Protein AF-A0A564YUY3-F1 (afdb_monomer_lite)

Radius of gyration: 28.73 Å; chains: 1; bounding box: 62×54×78 Å

Structure (mmCIF, N/CA/C/O backbone):
data_AF-A0A564YUY3-F1
#
_entry.id   AF-A0A564YUY3-F1
#
loop_
_atom_site.group_PDB
_atom_site.id
_atom_site.type_symbol
_atom_site.label_atom_id
_atom_site.label_alt_id
_atom_site.label_comp_id
_atom_site.label_asym_id
_atom_site.label_entity_id
_atom_site.label_seq_id
_atom_site.pdbx_PDB_ins_code
_atom_site.Cartn_x
_atom_site.Cartn_y
_atom_site.Cartn_z
_atom_site.occupancy
_atom_site.B_iso_or_equiv
_atom_site.auth_seq_id
_atom_site.auth_comp_id
_atom_site.auth_asym_id
_atom_site.auth_atom_id
_atom_site.pdbx_PDB_model_num
ATOM 1 N N . ASN A 1 1 ? -18.931 17.234 37.442 1.00 66.88 1 ASN A N 1
ATOM 2 C CA . ASN A 1 1 ? -18.285 16.241 36.557 1.00 66.88 1 ASN A CA 1
ATOM 3 C C . ASN A 1 1 ? -19.162 14.993 36.450 1.00 66.88 1 ASN A C 1
ATOM 5 O O . ASN A 1 1 ? -19.762 14.626 37.451 1.00 66.88 1 ASN A O 1
ATOM 9 N N . ARG A 1 2 ? -19.363 14.429 35.246 1.00 72.44 2 ARG A N 1
ATOM 10 C CA . ARG A 1 2 ? -20.234 13.255 35.006 1.00 72.44 2 ARG A CA 1
ATOM 11 C C . ARG A 1 2 ? -19.773 12.465 33.782 1.00 72.44 2 ARG A C 1
ATOM 13 O O . ARG A 1 2 ? -19.301 13.080 32.827 1.00 72.44 2 ARG A O 1
ATOM 20 N N . PHE A 1 3 ? -19.971 11.150 33.779 1.00 78.38 3 PHE A N 1
ATOM 21 C CA . PHE A 1 3 ? -19.847 10.327 32.570 1.00 78.38 3 PHE A CA 1
ATOM 22 C C . PHE A 1 3 ? -21.223 10.144 31.927 1.00 78.38 3 PHE A C 1
ATOM 24 O O . PHE A 1 3 ? -22.194 9.872 32.627 1.00 78.38 3 PHE A O 1
ATOM 31 N N . GLY A 1 4 ? -21.322 10.328 30.610 1.00 80.62 4 GLY A N 1
ATOM 32 C CA . GLY A 1 4 ? -22.534 10.024 29.846 1.00 80.62 4 GLY A CA 1
ATOM 33 C C . GLY A 1 4 ? -22.493 8.594 29.312 1.00 80.62 4 GLY A C 1
ATOM 34 O O . GLY A 1 4 ? -21.452 8.150 28.836 1.00 80.62 4 GLY A O 1
ATOM 35 N N . CYS A 1 5 ? -23.617 7.894 29.382 1.00 82.00 5 CYS A N 1
ATOM 36 C CA . CYS A 1 5 ? -23.825 6.576 28.792 1.00 82.00 5 CYS A CA 1
ATOM 37 C C . CYS A 1 5 ? -25.119 6.616 27.969 1.00 82.00 5 CYS A C 1
ATOM 39 O O . CYS A 1 5 ? -26.076 7.268 28.376 1.00 82.00 5 CYS A O 1
ATOM 41 N N . CYS A 1 6 ? -25.153 5.962 26.813 1.00 83.56 6 CYS A N 1
ATOM 42 C CA . CYS A 1 6 ? -26.338 5.872 25.959 1.00 83.56 6 CYS A CA 1
ATOM 43 C C . CYS A 1 6 ? -26.356 4.517 25.249 1.00 83.56 6 CYS A C 1
ATOM 45 O O . CYS A 1 6 ? -25.344 3.810 25.223 1.00 83.56 6 CYS A O 1
ATOM 47 N N . ASN A 1 7 ? -27.502 4.149 24.681 1.00 81.94 7 ASN A N 1
ATOM 48 C CA . ASN A 1 7 ? -27.578 2.990 23.798 1.00 81.94 7 ASN A CA 1
ATOM 49 C C . ASN A 1 7 ? -26.856 3.275 22.459 1.00 81.94 7 ASN A C 1
ATOM 51 O O . ASN A 1 7 ? -26.506 4.414 22.149 1.00 81.94 7 ASN A O 1
ATOM 55 N N . PHE A 1 8 ? -26.626 2.245 21.637 1.00 75.88 8 PHE A N 1
ATOM 56 C CA . PHE A 1 8 ? -25.910 2.401 20.359 1.00 75.88 8 PHE A CA 1
ATOM 57 C C . PHE A 1 8 ? -26.631 3.303 19.343 1.00 75.88 8 PHE A C 1
ATOM 59 O O . PHE A 1 8 ? -26.008 3.774 18.396 1.00 75.88 8 PHE A O 1
ATOM 66 N N . GLN A 1 9 ? -27.927 3.555 19.532 1.00 86.25 9 GLN A N 1
ATOM 67 C CA . GLN A 1 9 ? -28.728 4.481 18.736 1.00 86.25 9 GLN A CA 1
ATOM 68 C C . GLN A 1 9 ? -28.642 5.931 19.248 1.00 86.25 9 GLN A C 1
ATOM 70 O O . GLN A 1 9 ? -29.272 6.817 18.676 1.00 86.25 9 GLN A O 1
ATOM 75 N N . GLY A 1 10 ? -27.885 6.187 20.321 1.00 78.88 10 GLY A N 1
ATOM 76 C CA . GLY A 1 10 ? -27.781 7.497 20.964 1.00 78.88 10 GLY A CA 1
ATOM 77 C C . GLY A 1 10 ? -28.987 7.872 21.834 1.00 78.88 10 GLY A C 1
ATOM 78 O O . GLY A 1 10 ? -29.055 8.995 22.328 1.00 78.88 10 GLY A O 1
ATOM 79 N N . GLY A 1 11 ? -29.935 6.952 22.030 1.00 81.38 11 GLY A N 1
ATOM 80 C CA . GLY A 1 11 ? -31.063 7.098 22.949 1.00 81.38 11 GLY A CA 1
ATOM 81 C C . GLY A 1 11 ? -30.717 6.694 24.388 1.00 81.38 11 GLY A C 1
ATOM 82 O O . GLY A 1 11 ? -29.616 6.220 24.674 1.00 81.38 11 GLY A O 1
ATOM 83 N N . ASP A 1 12 ? -31.679 6.875 25.297 1.00 84.50 12 ASP A N 1
ATOM 84 C CA . ASP A 1 12 ? -31.590 6.481 26.714 1.00 84.50 12 ASP A CA 1
ATOM 85 C C . ASP A 1 12 ? -30.350 7.027 27.437 1.00 84.50 12 ASP A C 1
ATOM 87 O O . ASP A 1 12 ? -29.646 6.316 28.158 1.00 84.50 12 ASP A O 1
ATOM 91 N N . VAL A 1 13 ? -30.060 8.314 27.222 1.00 84.50 13 VAL A N 1
ATOM 92 C CA . VAL A 1 13 ? -28.888 8.955 27.820 1.00 84.50 13 VAL A CA 1
ATOM 93 C C . VAL A 1 13 ? -29.022 8.973 29.343 1.00 84.50 13 VAL A C 1
ATOM 95 O O . VAL A 1 13 ? -29.909 9.613 29.908 1.00 84.50 13 VAL A O 1
ATOM 98 N N . THR A 1 14 ? -28.089 8.309 30.013 1.00 82.00 14 THR A N 1
ATOM 99 C CA . THR A 1 14 ? -27.946 8.297 31.466 1.00 82.00 14 THR A CA 1
ATOM 100 C C . THR A 1 14 ? -26.623 8.933 31.865 1.00 82.00 14 THR A C 1
ATOM 102 O O . THR A 1 14 ? -25.633 8.893 31.131 1.00 82.00 14 THR A O 1
ATOM 105 N N . TYR A 1 15 ? -26.600 9.548 33.044 1.00 79.50 15 TYR A N 1
ATOM 106 C CA . TYR A 1 15 ? -25.398 10.168 33.583 1.00 79.50 15 TYR A CA 1
ATOM 107 C C . TYR A 1 15 ? -24.960 9.443 34.845 1.00 79.50 15 TYR A C 1
ATOM 109 O O . TYR A 1 15 ? -25.725 9.323 35.801 1.00 79.50 15 TYR A O 1
ATOM 117 N N . ILE A 1 16 ? -23.711 8.991 34.844 1.00 73.94 16 ILE A N 1
ATOM 118 C CA . ILE A 1 16 ? -23.057 8.413 36.009 1.00 73.94 16 ILE A CA 1
ATOM 119 C C . ILE A 1 16 ? -22.372 9.576 36.734 1.00 73.94 16 ILE A C 1
ATOM 121 O O . ILE A 1 16 ? -21.479 10.212 36.153 1.00 73.94 16 ILE A O 1
ATOM 125 N N . PRO A 1 17 ? -22.818 9.921 37.956 1.00 68.81 17 PRO A N 1
ATOM 126 C CA . PRO A 1 17 ? -22.183 10.975 38.727 1.00 68.81 17 PRO A CA 1
ATOM 127 C C . PRO A 1 17 ? -20.763 10.535 39.096 1.00 68.81 17 PRO A C 1
ATOM 129 O O . PRO A 1 17 ? -20.468 9.346 39.177 1.00 68.81 17 PRO A O 1
ATOM 132 N N . THR A 1 18 ? -19.855 11.485 39.271 1.00 67.00 18 THR A N 1
ATOM 133 C CA . THR A 1 18 ? -18.460 11.201 39.618 1.00 67.00 18 THR A CA 1
ATOM 134 C C . THR A 1 18 ? -18.032 12.116 40.756 1.00 67.00 18 THR A C 1
ATOM 136 O O . THR A 1 18 ? -18.588 13.214 40.867 1.00 67.00 18 THR A O 1
ATOM 139 N N . PRO A 1 19 ? -17.049 11.724 41.589 1.00 65.31 19 PRO A N 1
ATOM 140 C CA . PRO A 1 19 ? -16.448 12.675 42.510 1.00 65.31 19 PRO A CA 1
ATOM 141 C C . PRO A 1 19 ? -15.857 13.849 41.730 1.00 65.31 19 PRO A C 1
ATOM 143 O O . PRO A 1 19 ? -15.620 13.763 40.517 1.00 65.31 19 PRO A O 1
ATOM 146 N N . ASP A 1 20 ? -15.651 14.959 42.426 1.00 66.38 20 ASP A N 1
ATOM 147 C CA . ASP A 1 20 ? -15.029 16.118 41.815 1.00 66.38 20 ASP A CA 1
ATOM 148 C C . ASP A 1 20 ? -13.582 15.784 41.424 1.00 66.38 20 ASP A C 1
ATOM 150 O O . ASP A 1 20 ? -12.744 15.509 42.278 1.00 66.38 20 ASP A O 1
ATOM 154 N N . PHE A 1 21 ? -13.306 15.749 40.119 1.00 63.50 21 PHE A N 1
ATOM 155 C CA . PHE A 1 21 ? -11.986 15.443 39.562 1.00 63.50 21 PHE A CA 1
ATOM 156 C C . PHE A 1 21 ? -10.966 16.580 39.737 1.00 63.50 21 PHE A C 1
ATOM 158 O O . PHE A 1 21 ? -9.847 16.481 39.241 1.00 63.50 21 PHE A O 1
ATOM 165 N N . GLY A 1 22 ? -11.342 17.665 40.421 1.00 63.47 22 GLY A N 1
ATOM 166 C CA . GLY A 1 22 ? -10.512 18.856 40.513 1.00 63.47 22 GLY A CA 1
ATOM 167 C C . GLY A 1 22 ? -10.314 19.501 39.131 1.00 63.47 22 GLY A C 1
ATOM 168 O O . GLY A 1 22 ? -11.202 19.409 38.275 1.00 63.47 22 GLY A O 1
ATOM 169 N N . PRO A 1 23 ? -9.178 20.180 38.888 1.00 62.28 23 PRO A N 1
ATOM 170 C CA . PRO A 1 23 ? -8.926 20.874 37.624 1.00 62.28 23 PRO A CA 1
ATOM 171 C C . PRO A 1 23 ? -8.714 19.919 36.435 1.00 62.28 23 PRO A C 1
ATOM 173 O O . PRO A 1 23 ? -8.951 20.308 35.289 1.00 62.28 23 PRO A O 1
ATOM 176 N N . ASP A 1 24 ? -8.326 18.668 36.694 1.00 63.88 24 ASP A N 1
ATOM 177 C CA . ASP A 1 24 ? -8.024 17.686 35.658 1.00 63.88 24 ASP A CA 1
ATOM 178 C C . ASP A 1 24 ? -9.271 16.897 35.256 1.00 63.88 24 ASP A C 1
ATOM 180 O O . ASP A 1 24 ? -9.796 16.058 35.989 1.00 63.88 24 ASP A O 1
ATOM 184 N N . ARG A 1 25 ? -9.749 17.132 34.032 1.00 67.88 25 ARG A N 1
ATOM 185 C CA . ARG A 1 25 ? -10.840 16.338 33.455 1.00 67.88 25 ARG A CA 1
ATOM 186 C C . ARG A 1 25 ? -10.372 14.898 33.218 1.00 67.88 25 ARG A C 1
ATOM 188 O O . ARG A 1 25 ? -9.242 14.708 32.769 1.00 67.88 25 ARG A O 1
ATOM 195 N N . PRO A 1 26 ? -11.236 13.891 33.435 1.00 68.94 26 PRO A N 1
ATOM 196 C CA . PRO A 1 26 ? -10.888 12.505 33.175 1.00 68.94 26 PRO A CA 1
ATOM 197 C C . PRO A 1 26 ? -10.555 12.333 31.691 1.00 68.94 26 PRO A C 1
ATOM 199 O O . PRO A 1 26 ? -11.381 12.602 30.817 1.00 68.94 26 PRO A O 1
ATOM 202 N N . GLN A 1 27 ? -9.334 11.892 31.419 1.00 71.62 27 GLN A N 1
ATOM 203 C CA . GLN A 1 27 ? -8.868 11.490 30.100 1.00 71.62 27 GLN A CA 1
ATOM 204 C C . GLN A 1 27 ? -8.920 9.962 30.026 1.00 71.62 27 GLN A C 1
ATOM 206 O O . GLN A 1 27 ? -8.783 9.293 31.047 1.00 71.62 27 GLN A O 1
ATOM 211 N N . LEU A 1 28 ? -9.092 9.412 28.820 1.00 76.25 28 LEU A N 1
ATOM 212 C CA . LEU A 1 28 ? -9.000 7.971 28.547 1.00 76.25 28 LEU A CA 1
ATOM 213 C C . LEU A 1 28 ? -10.014 7.127 29.340 1.00 76.25 28 LEU A C 1
ATOM 215 O O . LEU A 1 28 ? -9.778 6.735 30.480 1.00 76.25 28 LEU A O 1
ATOM 219 N N . LEU A 1 29 ? -11.143 6.804 28.711 1.00 83.25 29 LEU A N 1
ATOM 220 C CA . LEU A 1 29 ? -12.176 5.955 29.302 1.00 83.25 29 LEU A CA 1
ATOM 221 C C . LEU A 1 29 ? -12.077 4.530 28.767 1.00 83.25 29 LEU A C 1
ATOM 223 O O . LEU A 1 29 ? -12.010 4.317 27.560 1.00 83.25 29 LEU A O 1
ATOM 227 N N . THR A 1 30 ? -12.140 3.554 29.665 1.00 85.69 30 THR A N 1
ATOM 228 C CA . THR A 1 30 ? -12.327 2.143 29.312 1.00 85.69 30 THR A CA 1
ATOM 229 C C . THR A 1 30 ? -13.278 1.507 30.313 1.00 85.69 30 THR A C 1
ATOM 231 O O . THR A 1 30 ? -13.224 1.803 31.504 1.00 85.69 30 THR A O 1
ATOM 234 N N . ALA A 1 31 ? -14.170 0.638 29.852 1.00 83.19 31 ALA A N 1
ATOM 235 C CA . ALA A 1 31 ? -15.150 -0.022 30.706 1.00 83.19 31 ALA A CA 1
ATOM 236 C C . ALA A 1 31 ? -14.893 -1.527 30.737 1.00 83.19 31 ALA A C 1
ATOM 238 O O . ALA A 1 31 ? -14.591 -2.127 29.710 1.00 83.19 31 ALA A O 1
ATOM 239 N N . PHE A 1 32 ? -15.003 -2.133 31.915 1.00 81.62 32 PHE A N 1
ATOM 240 C CA . PHE A 1 32 ? -14.887 -3.575 32.082 1.00 81.62 32 PHE A CA 1
ATOM 241 C C . PHE A 1 32 ? -15.669 -4.052 33.311 1.00 81.62 32 PHE A C 1
ATOM 243 O O . PHE A 1 32 ? -15.568 -3.460 34.386 1.00 81.62 32 PHE A O 1
ATOM 250 N N . GLY A 1 33 ? -16.437 -5.136 33.161 1.00 74.38 33 GLY A N 1
ATOM 251 C CA . GLY A 1 33 ? -17.103 -5.814 34.280 1.00 74.38 33 GLY A CA 1
ATOM 252 C C . GLY A 1 33 ? -18.031 -4.914 35.111 1.00 74.38 33 GLY A C 1
ATOM 253 O O . GLY A 1 33 ? -18.053 -5.028 36.336 1.00 74.38 33 GLY A O 1
ATOM 254 N N . GLY A 1 34 ? -18.747 -3.981 34.469 1.00 78.38 34 GLY A N 1
ATOM 255 C CA . GLY A 1 34 ? -19.614 -3.005 35.149 1.00 78.38 34 GLY A CA 1
ATOM 256 C C . GLY A 1 34 ? -18.860 -1.891 35.889 1.00 78.38 34 GLY A C 1
ATOM 257 O O . GLY A 1 34 ? -19.432 -1.215 36.743 1.00 78.38 34 GLY A O 1
ATOM 258 N N . ARG A 1 35 ? -17.566 -1.710 35.601 1.00 81.88 35 ARG A N 1
ATOM 259 C CA . ARG A 1 35 ? -16.741 -0.604 36.098 1.00 81.88 35 ARG A CA 1
ATOM 260 C C . ARG A 1 35 ? -16.232 0.237 34.941 1.00 81.88 35 ARG A C 1
ATOM 262 O O . ARG A 1 35 ? -15.863 -0.294 33.898 1.00 81.88 35 ARG A O 1
ATOM 269 N N . ILE A 1 36 ? -16.147 1.538 35.165 1.00 84.88 36 ILE A N 1
ATOM 270 C CA . ILE A 1 36 ? -15.508 2.488 34.259 1.00 84.88 36 ILE A CA 1
ATOM 271 C C . ILE A 1 36 ? -14.179 2.883 34.882 1.00 84.88 36 ILE A C 1
ATOM 273 O O . ILE A 1 36 ? -14.139 3.330 36.027 1.00 84.88 36 ILE A O 1
ATOM 277 N N . PHE A 1 37 ? -13.105 2.705 34.127 1.00 86.69 37 PHE A N 1
ATOM 278 C CA . PHE A 1 37 ? -11.760 3.135 34.461 1.00 86.69 37 PHE A CA 1
ATOM 279 C C . PHE A 1 37 ? -11.456 4.417 33.696 1.00 86.69 37 PHE A C 1
ATOM 281 O O . PHE A 1 37 ? -11.802 4.547 32.520 1.00 86.69 37 PHE A O 1
ATOM 288 N N . PHE A 1 38 ? -10.813 5.353 34.375 1.00 86.12 38 PHE A N 1
ATOM 289 C CA . PHE A 1 38 ? -10.457 6.652 33.827 1.00 86.12 38 PHE A CA 1
ATOM 290 C C . PHE A 1 38 ? -9.127 7.125 34.405 1.00 86.12 38 PHE A C 1
ATOM 292 O O . PHE A 1 38 ? -8.733 6.713 35.502 1.00 86.12 38 PHE A O 1
ATOM 299 N N . PHE A 1 39 ? -8.443 7.993 33.665 1.00 85.50 39 PHE A N 1
ATOM 300 C CA . PHE A 1 39 ? -7.232 8.656 34.121 1.00 85.50 39 PHE A CA 1
ATOM 301 C C . PHE A 1 39 ? -7.539 10.100 34.527 1.00 85.50 39 PHE A C 1
ATOM 303 O O . PHE A 1 39 ? -8.014 10.890 33.714 1.00 85.50 39 PHE A O 1
ATOM 310 N N . SER A 1 40 ? -7.272 10.454 35.780 1.00 82.44 40 SER A N 1
ATOM 311 C CA . SER A 1 40 ? -7.437 11.814 36.310 1.00 82.44 40 SER A CA 1
ATOM 312 C C . SER A 1 40 ? -6.415 12.068 37.409 1.00 82.44 40 SER A C 1
ATOM 314 O O . SER A 1 40 ? -6.118 11.142 38.170 1.00 82.44 40 SER A O 1
ATOM 316 N N . ASP A 1 41 ? -5.915 13.300 37.521 1.00 82.06 41 ASP A N 1
ATOM 317 C CA . ASP A 1 41 ? -4.956 13.694 38.565 1.00 82.06 41 ASP A CA 1
ATOM 318 C C . ASP A 1 41 ? -3.791 12.690 38.672 1.00 82.06 41 ASP A C 1
ATOM 320 O O . ASP A 1 41 ? -3.534 12.059 39.701 1.00 82.06 41 ASP A O 1
ATOM 324 N N . MET A 1 42 ? -3.167 12.417 37.521 1.00 84.94 42 MET A N 1
ATOM 325 C CA . MET A 1 42 ? -2.035 11.494 37.400 1.00 84.94 42 MET A CA 1
ATOM 326 C C . MET A 1 42 ? -2.311 10.074 37.924 1.00 84.94 42 MET A C 1
ATOM 328 O O . MET A 1 42 ? -1.388 9.335 38.268 1.00 84.94 42 MET A O 1
ATOM 332 N N . SER A 1 43 ? -3.576 9.655 37.987 1.00 85.94 43 SER A N 1
ATOM 333 C CA . SER A 1 43 ? -3.975 8.376 38.564 1.00 85.94 43 SER A CA 1
ATOM 334 C C . SER A 1 43 ? -4.999 7.637 37.712 1.00 85.94 43 SER A C 1
ATOM 336 O O . SER A 1 43 ? -5.894 8.236 37.122 1.00 85.94 43 SER A O 1
ATOM 338 N N . ILE A 1 44 ? -4.882 6.308 37.664 1.00 87.75 44 ILE A N 1
ATOM 339 C CA . ILE A 1 44 ? -5.938 5.439 37.145 1.00 87.75 44 ILE A CA 1
ATOM 340 C C . ILE A 1 44 ? -6.885 5.129 38.293 1.00 87.75 44 ILE A C 1
ATOM 342 O O . ILE A 1 44 ? -6.496 4.504 39.286 1.00 87.75 44 ILE A O 1
ATOM 346 N N . SER A 1 45 ? -8.137 5.521 38.115 1.00 86.56 45 SER A N 1
ATOM 347 C CA . SER A 1 45 ? -9.219 5.303 39.064 1.00 86.56 45 SER A CA 1
ATOM 348 C C . SER A 1 45 ? -10.370 4.563 38.392 1.00 86.56 45 SER A C 1
ATOM 350 O O . SER A 1 45 ? -10.507 4.581 37.172 1.00 86.56 45 SER A O 1
ATOM 352 N N . SER A 1 46 ? -11.196 3.875 39.180 1.00 86.06 46 SER A N 1
ATOM 353 C CA . SER A 1 46 ? -12.416 3.246 38.674 1.00 86.06 46 SER A CA 1
ATOM 354 C C . SER A 1 46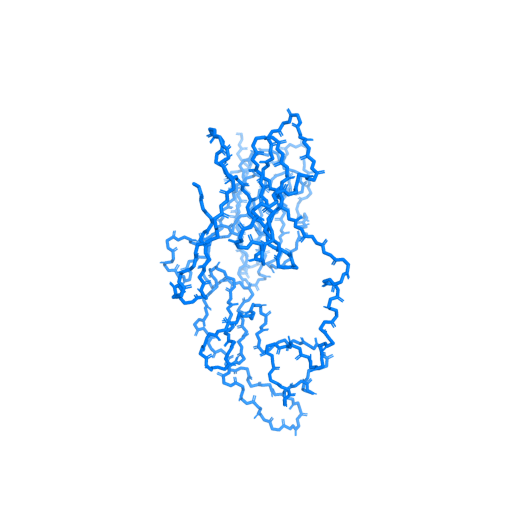 ? -13.633 3.581 39.515 1.00 86.06 46 SER A C 1
ATOM 356 O O . SER A 1 46 ? -13.538 3.616 40.745 1.00 86.06 46 SER A O 1
ATOM 358 N N . VAL A 1 47 ? -14.775 3.700 38.848 1.00 83.25 47 VAL A N 1
ATOM 359 C CA . VAL A 1 47 ? -16.103 3.796 39.455 1.00 83.25 47 VAL A CA 1
ATOM 360 C C . VAL A 1 47 ? -16.952 2.604 39.013 1.00 83.25 47 VAL A C 1
ATOM 362 O O . VAL A 1 47 ? -16.838 2.136 37.880 1.00 83.25 47 VAL A O 1
ATOM 365 N N . SER A 1 48 ? -17.761 2.067 39.921 1.00 77.94 48 SER A N 1
ATOM 366 C CA . SER A 1 48 ? -18.741 1.025 39.606 1.00 77.94 48 SER A CA 1
ATOM 367 C C . SER A 1 48 ? -20.020 1.670 39.084 1.00 77.94 48 SER A C 1
ATOM 369 O O . SER A 1 48 ? -20.517 2.617 39.688 1.00 77.94 48 SER A O 1
ATOM 371 N N . GLU A 1 49 ? -20.604 1.127 38.019 1.00 66.94 49 GLU A N 1
ATOM 372 C CA . GLU A 1 49 ? -21.913 1.569 37.519 1.00 66.94 49 GLU A CA 1
ATOM 373 C C . GLU A 1 49 ? -23.035 1.350 38.556 1.00 66.94 49 GLU A C 1
ATOM 375 O O . GLU A 1 49 ? -24.047 2.055 38.566 1.00 66.94 49 GLU A O 1
ATOM 380 N N . LYS A 1 50 ? -22.843 0.385 39.466 1.00 66.75 50 LYS A N 1
ATOM 381 C CA . LYS A 1 50 ? -23.804 0.037 40.522 1.00 66.75 50 LYS A CA 1
ATOM 382 C C . LYS A 1 50 ? -23.784 1.008 41.708 1.00 66.75 50 LYS A C 1
ATOM 384 O O . LYS A 1 50 ? -24.772 1.084 42.435 1.00 66.75 50 LYS A O 1
ATOM 389 N N . ASP A 1 51 ? -22.715 1.783 41.880 1.00 64.12 51 ASP A N 1
ATOM 390 C CA . ASP A 1 51 ? -22.520 2.663 43.039 1.00 64.12 51 ASP A CA 1
ATOM 391 C C . ASP A 1 51 ? -23.149 4.045 42.787 1.00 64.12 51 ASP A C 1
ATOM 393 O O . ASP A 1 51 ? -22.477 5.074 42.766 1.00 64.12 51 ASP A O 1
ATOM 397 N N . LYS A 1 52 ? -24.472 4.071 42.571 1.00 55.91 52 LYS A N 1
ATOM 398 C CA . LYS A 1 52 ? -25.232 5.301 42.267 1.00 55.91 52 LYS A CA 1
ATOM 399 C C . LYS A 1 52 ? -25.454 6.223 43.479 1.00 55.91 52 LYS A C 1
ATOM 401 O O . LYS A 1 52 ? -25.864 7.362 43.284 1.00 55.91 52 LYS A O 1
ATOM 406 N N . ILE A 1 53 ? -25.220 5.738 44.706 1.00 53.81 53 ILE A N 1
ATOM 407 C CA . ILE A 1 53 ? -25.615 6.413 45.963 1.00 53.81 53 ILE A CA 1
ATOM 408 C C . ILE A 1 53 ? -24.400 6.893 46.778 1.00 53.81 53 ILE A C 1
ATOM 410 O O . ILE A 1 53 ? -24.429 7.988 47.331 1.00 53.81 53 ILE A O 1
ATOM 414 N N . SER A 1 54 ? -23.307 6.124 46.812 1.00 54.56 54 SER A N 1
ATOM 415 C CA . SER A 1 54 ? -22.039 6.516 47.441 1.00 54.56 54 SER A CA 1
ATOM 416 C C . SER A 1 54 ? -20.891 6.243 46.474 1.00 54.56 54 SER A C 1
ATOM 418 O O . SER A 1 54 ? -20.483 5.098 46.283 1.00 54.56 54 SER A O 1
ATOM 420 N N . LEU A 1 55 ? -20.388 7.295 45.833 1.00 60.59 55 LEU A N 1
ATOM 421 C CA . LEU A 1 55 ? -19.344 7.214 44.814 1.00 60.59 55 LEU A CA 1
ATOM 422 C C . LEU A 1 55 ? -17.984 6.880 45.437 1.00 60.59 55 LEU A C 1
ATOM 424 O O . LEU A 1 55 ? -17.158 7.762 45.655 1.00 60.59 55 LEU A O 1
ATOM 428 N N . SER A 1 56 ? -17.726 5.603 45.719 1.00 63.84 56 SER A N 1
ATOM 429 C CA . SER A 1 56 ? -16.391 5.162 46.116 1.00 63.84 56 SER A CA 1
ATOM 430 C C . SER A 1 56 ? -15.517 5.002 44.873 1.00 63.84 56 SER A C 1
ATOM 432 O O . SER A 1 56 ? -15.511 3.954 44.222 1.00 63.84 56 SER A O 1
ATOM 434 N N . THR A 1 57 ? -14.768 6.044 44.515 1.00 72.81 57 THR A N 1
ATOM 435 C CA . THR A 1 57 ? -13.696 5.903 43.527 1.00 72.81 57 THR A CA 1
ATOM 436 C C . THR A 1 57 ? -12.567 5.072 44.099 1.00 72.81 57 THR A C 1
ATOM 438 O O . THR A 1 57 ? -11.966 5.420 45.114 1.00 72.81 57 THR A O 1
ATOM 441 N N . LYS A 1 58 ? -12.244 3.980 43.409 1.00 82.81 58 LYS A N 1
ATOM 442 C CA . LYS A 1 58 ? -11.082 3.159 43.731 1.00 82.81 58 LYS A CA 1
ATOM 443 C C . LYS A 1 58 ? -9.896 3.625 42.899 1.00 82.81 58 LYS A C 1
ATOM 445 O O . LYS A 1 58 ? -9.905 3.436 41.684 1.00 82.81 58 LYS A O 1
ATOM 450 N N . VAL A 1 59 ? -8.888 4.195 43.554 1.00 85.38 59 VAL A N 1
ATOM 451 C CA . VAL A 1 59 ? -7.598 4.514 42.929 1.00 85.38 59 VAL A CA 1
ATOM 452 C C . VAL A 1 59 ? -6.799 3.219 42.795 1.00 85.38 59 VAL A C 1
ATOM 454 O O . VAL A 1 59 ? -6.572 2.525 43.785 1.00 85.38 59 VAL A O 1
ATOM 457 N N . HIS A 1 60 ? -6.386 2.878 41.577 1.00 87.12 60 HIS A N 1
ATOM 458 C CA . HIS A 1 60 ? -5.587 1.679 41.304 1.00 87.12 60 HIS A CA 1
ATOM 459 C C . HIS A 1 60 ? -4.094 1.981 41.293 1.00 87.12 60 HIS A C 1
ATOM 461 O O . HIS A 1 60 ? -3.309 1.195 41.817 1.00 87.12 60 HIS A O 1
ATOM 467 N N . ARG A 1 61 ? -3.687 3.106 40.687 1.00 87.00 61 ARG A N 1
ATOM 468 C CA . ARG A 1 61 ? -2.271 3.482 40.573 1.00 87.00 61 ARG A CA 1
ATOM 469 C C . ARG A 1 61 ? -2.090 4.963 40.264 1.00 87.00 61 ARG A C 1
ATOM 471 O O . ARG A 1 61 ? -2.870 5.517 39.498 1.00 87.00 61 ARG A O 1
ATOM 478 N N . ARG A 1 62 ? -1.029 5.567 40.806 1.00 88.38 62 ARG A N 1
ATOM 479 C CA . ARG A 1 62 ? -0.550 6.911 40.446 1.00 88.38 62 ARG A CA 1
ATOM 480 C C . ARG A 1 62 ? 0.688 6.823 39.552 1.00 88.38 62 ARG A C 1
ATOM 482 O O . ARG A 1 62 ? 1.474 5.883 39.676 1.00 88.38 62 ARG A O 1
ATOM 489 N N . PHE A 1 63 ? 0.844 7.793 38.666 1.00 86.19 63 PHE A N 1
ATOM 490 C CA . PHE A 1 63 ? 1.894 7.884 37.661 1.00 86.19 63 PHE A CA 1
ATOM 491 C C . PHE A 1 63 ? 2.667 9.192 37.833 1.00 86.19 63 PHE A C 1
ATOM 493 O O . PHE A 1 63 ? 2.123 10.187 38.297 1.00 86.19 63 PHE A O 1
ATOM 500 N N . GLY A 1 64 ? 3.947 9.187 37.457 1.00 88.62 64 GLY A N 1
ATOM 501 C CA . GLY A 1 64 ? 4.782 10.395 37.433 1.00 88.62 64 GLY A CA 1
ATOM 502 C C . GLY A 1 64 ? 4.720 11.164 36.108 1.00 88.62 64 GLY A C 1
ATOM 503 O O . GLY A 1 64 ? 5.276 12.250 36.011 1.00 88.62 64 GLY A O 1
ATOM 504 N N . HIS A 1 65 ? 4.057 10.612 35.087 1.00 85.50 65 HIS A N 1
ATOM 505 C CA . HIS A 1 65 ? 3.880 11.218 33.764 1.00 85.50 65 HIS A CA 1
ATOM 506 C C . HIS A 1 65 ? 2.454 10.982 33.233 1.00 85.50 65 HIS A C 1
ATOM 508 O O . HIS A 1 65 ? 1.748 10.081 33.696 1.00 85.50 65 HIS A O 1
ATOM 514 N N . GLN A 1 66 ? 2.042 11.770 32.238 1.00 82.75 66 GLN A N 1
ATOM 515 C CA . GLN A 1 66 ? 0.749 11.613 31.571 1.00 82.75 66 GLN A CA 1
ATOM 516 C C . GLN A 1 66 ? 0.692 10.300 30.771 1.00 82.75 66 GLN A C 1
ATOM 518 O O . GLN A 1 66 ? 1.716 9.786 30.308 1.00 82.75 66 GLN A O 1
ATOM 523 N N . LEU A 1 67 ? -0.511 9.745 30.624 1.00 81.12 67 LEU A N 1
ATOM 524 C CA . LEU A 1 67 ? -0.775 8.564 29.803 1.00 81.12 67 LEU A CA 1
ATOM 525 C C . LEU A 1 67 ? -1.395 8.968 28.462 1.00 81.12 67 LEU A C 1
ATOM 527 O O . LEU A 1 67 ? -2.205 9.889 28.408 1.00 81.12 67 LEU A O 1
ATOM 531 N N . TYR A 1 68 ? -1.052 8.237 27.398 1.00 83.62 68 TYR A N 1
ATOM 532 C CA . TYR A 1 68 ? -1.609 8.442 26.051 1.00 83.62 68 TYR A CA 1
ATOM 533 C C . TYR A 1 68 ? -2.755 7.483 25.718 1.00 83.62 68 TYR A C 1
ATOM 535 O O . TYR A 1 68 ? -3.619 7.812 24.911 1.00 83.62 68 TYR A O 1
ATOM 543 N N . ALA A 1 69 ? -2.764 6.292 26.322 1.00 84.00 69 ALA A N 1
ATOM 544 C CA . ALA A 1 69 ? -3.794 5.280 26.123 1.00 84.00 69 ALA A CA 1
ATOM 545 C C . ALA A 1 69 ? -3.866 4.340 27.332 1.00 84.00 69 ALA A C 1
ATOM 547 O O . ALA A 1 69 ? -2.854 4.063 27.977 1.00 84.00 69 ALA A O 1
ATOM 548 N N . ALA A 1 70 ? -5.063 3.829 27.616 1.00 81.62 70 ALA A N 1
ATOM 549 C CA . ALA A 1 70 ? -5.296 2.794 28.614 1.00 81.62 70 ALA A CA 1
ATOM 550 C C . ALA A 1 70 ? -6.396 1.848 28.116 1.00 81.62 70 ALA A C 1
ATOM 552 O O . ALA A 1 70 ? -7.389 2.296 27.546 1.00 81.62 70 ALA A O 1
ATOM 553 N N . MET A 1 71 ? -6.218 0.547 28.338 1.00 84.31 71 MET A N 1
ATOM 554 C CA . MET A 1 71 ? -7.207 -0.485 28.024 1.00 84.31 71 MET A CA 1
ATOM 555 C C . MET A 1 71 ? -7.187 -1.541 29.128 1.00 84.31 71 MET A C 1
ATOM 557 O O . MET A 1 71 ? -6.121 -1.883 29.644 1.00 84.31 71 MET A O 1
ATOM 561 N N . VAL A 1 72 ? -8.365 -2.029 29.511 1.00 83.19 72 VAL A N 1
ATOM 562 C CA . VAL A 1 72 ? -8.521 -3.070 30.533 1.00 83.19 72 VAL A CA 1
ATOM 563 C C . VAL A 1 72 ? -8.850 -4.391 29.853 1.00 83.19 72 VAL A C 1
ATOM 565 O O . VAL A 1 72 ? -9.726 -4.444 28.998 1.00 83.19 72 VAL A O 1
ATOM 568 N N . PHE A 1 73 ? -8.154 -5.450 30.266 1.00 79.38 73 PHE A N 1
ATOM 569 C CA . PHE A 1 73 ? -8.360 -6.815 29.793 1.00 79.38 73 PHE A CA 1
ATOM 570 C C . PHE A 1 73 ? -8.548 -7.744 30.988 1.00 79.38 73 PHE A C 1
ATOM 572 O O . PHE A 1 73 ? -7.831 -7.618 31.984 1.00 79.38 73 PHE A O 1
ATOM 579 N N . SER A 1 74 ? -9.450 -8.714 30.879 1.00 76.00 74 SER A N 1
ATOM 580 C CA . SER A 1 74 ? -9.558 -9.807 31.842 1.00 76.00 74 SER A CA 1
ATOM 581 C C . SER A 1 74 ? -9.288 -11.152 31.185 1.00 76.00 74 SER A C 1
ATOM 583 O O . SER A 1 74 ? -9.705 -11.407 30.061 1.00 76.00 74 SER A O 1
ATOM 585 N N . GLY A 1 75 ? -8.645 -12.073 31.906 1.00 66.75 75 GLY A N 1
ATOM 586 C CA . GLY A 1 75 ? -8.529 -13.466 31.462 1.00 66.75 75 GLY A CA 1
ATOM 587 C C . GLY A 1 75 ? -9.892 -14.149 31.285 1.00 66.75 75 GLY A C 1
ATOM 588 O O . GLY A 1 75 ? -10.007 -15.063 30.475 1.00 66.75 75 GLY A O 1
ATOM 589 N N . ALA A 1 76 ? -10.932 -13.662 31.974 1.00 62.75 76 ALA A N 1
ATOM 590 C CA . ALA A 1 76 ? -12.319 -14.087 31.773 1.00 62.75 76 ALA A CA 1
ATOM 591 C C . ALA A 1 76 ? -12.924 -13.580 30.445 1.00 62.75 76 ALA A C 1
ATOM 593 O O . ALA A 1 76 ? -13.905 -14.154 29.983 1.00 62.75 76 ALA A O 1
ATOM 594 N N . ASP A 1 77 ? -12.311 -12.574 29.801 1.00 52.81 77 ASP A N 1
ATOM 595 C CA . ASP A 1 77 ? -12.633 -12.137 28.430 1.00 52.81 77 ASP A CA 1
ATOM 596 C C . ASP A 1 77 ? -12.013 -13.035 27.361 1.00 52.81 77 ASP A C 1
ATOM 598 O O . ASP A 1 77 ? -12.335 -12.897 26.181 1.00 52.81 77 ASP A O 1
ATOM 602 N N . ARG A 1 78 ? -11.263 -14.079 27.753 1.00 49.91 78 ARG A N 1
ATOM 603 C CA . ARG A 1 78 ? -11.366 -15.343 27.016 1.00 49.91 78 ARG A CA 1
ATOM 604 C C . ARG A 1 78 ? -12.736 -15.957 27.293 1.00 49.91 78 ARG A C 1
ATOM 606 O O . ARG A 1 78 ? -12.850 -17.124 27.663 1.00 49.91 78 ARG A O 1
ATOM 613 N N . ILE A 1 79 ? -13.794 -15.213 26.989 1.00 48.03 79 ILE A N 1
ATOM 614 C CA . ILE A 1 79 ? -14.934 -15.838 26.363 1.00 48.03 79 ILE A CA 1
ATOM 615 C C . ILE A 1 79 ? -14.320 -16.368 25.065 1.00 48.03 79 ILE A C 1
ATOM 617 O O . ILE A 1 79 ? -14.242 -15.679 24.050 1.00 48.03 79 ILE A O 1
ATOM 621 N N . GLN A 1 80 ? -13.828 -17.613 25.100 1.00 44.88 80 GLN A N 1
ATOM 622 C CA . GLN A 1 80 ? -14.071 -18.482 23.971 1.00 44.88 80 GLN A CA 1
ATOM 623 C C . GLN A 1 80 ? -15.578 -18.402 23.841 1.00 44.88 80 GLN A C 1
ATOM 625 O O . GLN A 1 80 ? -16.294 -19.124 24.525 1.00 44.88 80 GLN A O 1
ATOM 630 N N . ILE A 1 81 ? -16.074 -17.448 23.049 1.00 44.84 81 ILE A N 1
ATOM 631 C CA . ILE A 1 81 ? -17.362 -17.622 22.418 1.00 44.84 81 ILE A CA 1
ATOM 632 C C . ILE A 1 81 ? -17.082 -18.944 21.732 1.00 44.84 81 ILE A C 1
ATOM 634 O O . ILE A 1 81 ? -16.190 -18.962 20.874 1.00 44.84 81 ILE A O 1
ATOM 638 N N . PRO A 1 82 ? -17.649 -20.076 22.198 1.00 40.41 82 PRO A N 1
ATOM 639 C CA . PRO A 1 82 ? -17.503 -21.297 21.455 1.00 40.41 82 PRO A CA 1
ATOM 640 C C . PRO A 1 82 ? -18.186 -20.890 20.174 1.00 40.41 82 PRO A C 1
ATOM 642 O O . PRO A 1 82 ? -19.403 -20.690 20.156 1.00 40.41 82 PRO A O 1
ATOM 645 N N . MET A 1 83 ? -17.388 -20.579 19.161 1.00 41.34 83 MET A N 1
ATOM 646 C CA . MET A 1 83 ? -17.894 -20.189 17.877 1.00 41.34 83 MET A CA 1
ATOM 647 C C . MET A 1 83 ? -18.467 -21.490 17.319 1.00 41.34 83 MET A C 1
ATOM 649 O O . MET A 1 83 ? -17.827 -22.202 16.555 1.00 41.34 83 MET A O 1
ATOM 653 N N . LYS A 1 84 ? -19.638 -21.895 17.827 1.00 39.84 84 LYS A N 1
ATOM 654 C CA . LYS A 1 84 ? -20.434 -23.008 17.337 1.00 39.84 84 LYS A CA 1
ATOM 655 C C . LYS A 1 84 ? -21.056 -22.485 16.058 1.00 39.84 84 LYS A C 1
ATOM 657 O O . LYS A 1 84 ? -22.155 -21.948 16.050 1.00 39.84 84 LYS A O 1
ATOM 662 N N . GLY A 1 85 ? -20.246 -22.547 15.014 1.00 44.72 85 GLY A N 1
ATOM 663 C CA . GLY A 1 85 ? -20.507 -21.955 13.720 1.00 44.72 85 GLY A CA 1
ATOM 664 C C . GLY A 1 85 ? -19.211 -21.404 13.149 1.00 44.72 85 GLY A C 1
ATOM 665 O O . GLY A 1 85 ? -18.528 -20.607 13.787 1.00 44.72 85 GLY A O 1
ATOM 666 N N . ASN A 1 86 ? -18.874 -21.819 11.931 1.00 42.88 86 ASN A N 1
ATOM 667 C CA . ASN A 1 86 ? -17.893 -21.112 11.118 1.00 42.88 86 ASN A CA 1
ATOM 668 C C . ASN A 1 86 ? -18.437 -19.684 10.936 1.00 42.88 86 ASN A C 1
ATOM 670 O O . ASN A 1 86 ? -19.409 -19.499 10.207 1.00 42.88 86 ASN A O 1
ATOM 674 N N . PHE A 1 87 ? -17.881 -18.665 11.590 1.00 47.62 87 PHE A N 1
ATOM 675 C CA . PHE A 1 87 ? -18.231 -17.265 11.299 1.00 47.62 87 PHE A CA 1
ATOM 676 C C . PHE A 1 87 ? -17.483 -16.817 10.046 1.00 47.62 87 PHE A C 1
ATOM 678 O O . PHE A 1 87 ? -16.688 -15.886 10.044 1.00 47.62 87 PHE A O 1
ATOM 685 N N . THR A 1 88 ? -17.706 -17.549 8.962 1.00 53.22 88 THR A N 1
ATOM 686 C CA . THR A 1 88 ? -17.291 -17.147 7.631 1.00 53.22 88 THR A CA 1
ATOM 687 C C . THR A 1 88 ? -18.388 -16.254 7.086 1.00 53.22 88 THR A C 1
ATOM 689 O O . THR A 1 88 ? -19.563 -16.606 7.194 1.00 53.22 88 THR A O 1
ATOM 692 N N . CYS A 1 89 ? -18.037 -15.171 6.399 1.00 53.41 89 CYS A N 1
ATOM 693 C CA . CYS A 1 89 ? -19.024 -14.387 5.654 1.00 53.41 89 CYS A CA 1
ATOM 694 C C . CYS A 1 89 ? -19.689 -15.171 4.496 1.00 53.41 89 CYS A C 1
ATOM 696 O O . CYS A 1 89 ? -20.546 -14.656 3.787 1.00 53.41 89 CYS A O 1
ATOM 698 N N . VAL A 1 90 ? -19.301 -16.438 4.316 1.00 52.00 90 VAL A N 1
ATOM 699 C CA . VAL A 1 90 ? -19.918 -17.414 3.420 1.00 52.00 90 VAL A CA 1
ATOM 700 C C . VAL A 1 90 ? -21.056 -18.160 4.136 1.00 52.00 90 VAL A C 1
ATOM 702 O O . VAL A 1 90 ? -20.808 -18.770 5.187 1.00 52.00 90 VAL A O 1
ATOM 705 N N . PRO A 1 91 ? -22.281 -18.168 3.571 1.00 52.59 91 PRO A N 1
ATOM 706 C CA . PRO A 1 91 ? -23.390 -18.972 4.074 1.00 52.59 91 PRO A CA 1
ATOM 707 C C . PRO A 1 91 ? -23.043 -20.464 4.154 1.00 52.59 91 PRO A C 1
ATOM 709 O O . PRO A 1 91 ? -22.389 -21.016 3.271 1.00 52.59 91 PRO A O 1
ATOM 712 N N . GLU A 1 92 ? -23.536 -21.133 5.194 1.00 51.03 92 GLU A N 1
ATOM 713 C CA . GLU A 1 92 ? -23.195 -22.519 5.547 1.00 51.03 92 GLU A CA 1
ATOM 714 C C . GLU A 1 92 ? -23.401 -23.533 4.410 1.00 51.03 92 GLU A C 1
ATOM 716 O O . GLU A 1 92 ? -22.542 -24.384 4.186 1.00 51.03 92 GLU A O 1
ATOM 721 N N . LYS A 1 93 ? -24.457 -23.359 3.605 1.00 48.34 93 LYS A N 1
ATOM 722 C CA . LYS A 1 93 ? -24.771 -24.201 2.435 1.00 48.34 93 LYS A CA 1
ATOM 723 C C . LYS A 1 93 ? -23.711 -24.210 1.322 1.00 48.34 93 LYS A C 1
ATOM 725 O O . LYS A 1 93 ? -23.798 -25.041 0.428 1.00 48.34 93 LYS A O 1
ATOM 730 N N . PHE A 1 94 ? -22.733 -23.303 1.350 1.00 49.72 94 PHE A N 1
ATOM 731 C CA . PHE A 1 94 ? -21.714 -23.168 0.300 1.00 49.72 94 PHE A CA 1
ATOM 732 C C . PHE A 1 94 ? -20.296 -23.537 0.755 1.00 49.72 94 PHE A C 1
ATOM 734 O O . PHE A 1 94 ? -19.367 -23.487 -0.045 1.00 49.72 94 PHE A O 1
ATOM 741 N N . ARG A 1 95 ? -20.114 -23.948 2.018 1.00 51.59 95 ARG A N 1
ATOM 742 C CA . ARG A 1 95 ? -18.793 -24.276 2.589 1.00 51.59 95 ARG A CA 1
ATOM 743 C C . ARG A 1 95 ? -18.192 -25.588 2.072 1.00 51.59 95 ARG A C 1
ATOM 745 O O . ARG A 1 95 ? -16.986 -25.773 2.147 1.00 51.59 95 ARG A O 1
ATOM 752 N N . HIS A 1 96 ? -19.017 -26.497 1.551 1.00 45.88 96 HIS A N 1
ATOM 753 C CA . HIS A 1 96 ? -18.577 -27.811 1.057 1.00 45.88 96 HIS A CA 1
ATOM 754 C C . HIS A 1 96 ? -18.021 -27.786 -0.375 1.00 45.88 96 HIS A C 1
ATOM 756 O O . HIS A 1 96 ? -17.411 -28.757 -0.805 1.00 45.88 96 HIS A O 1
ATOM 762 N N . LEU A 1 97 ? -18.197 -26.681 -1.107 1.00 43.47 97 LEU A N 1
ATOM 763 C CA . LEU A 1 97 ? -17.658 -26.496 -2.462 1.00 43.47 97 LEU A CA 1
ATOM 764 C C . LEU A 1 97 ? -16.219 -25.948 -2.461 1.00 43.47 97 LEU A C 1
ATOM 766 O O . LEU A 1 97 ? -15.661 -25.671 -3.519 1.00 43.47 97 LEU A O 1
ATOM 770 N N . THR A 1 98 ? -15.609 -25.770 -1.287 1.00 46.81 98 THR A N 1
ATOM 771 C CA . THR A 1 98 ? -14.322 -25.088 -1.140 1.00 46.81 98 THR A CA 1
ATOM 772 C C . THR A 1 98 ? -13.310 -25.992 -0.445 1.00 46.81 98 THR A C 1
ATOM 774 O O . THR A 1 98 ? -13.242 -26.021 0.780 1.00 46.81 98 THR A O 1
ATOM 777 N N . ASN A 1 99 ? -12.462 -26.678 -1.214 1.00 37.53 99 ASN A N 1
ATOM 778 C CA . ASN A 1 99 ? -11.333 -27.438 -0.655 1.00 37.53 99 ASN A CA 1
ATOM 779 C C . ASN A 1 99 ? -10.177 -26.540 -0.153 1.00 37.53 99 ASN A C 1
ATOM 781 O O . ASN A 1 99 ? -9.180 -27.057 0.338 1.00 37.53 99 ASN A O 1
ATOM 785 N N . ALA A 1 100 ? -10.302 -25.207 -0.241 1.00 43.19 100 ALA A N 1
ATOM 786 C CA . ALA A 1 100 ? -9.284 -24.250 0.212 1.00 43.19 100 ALA A CA 1
ATOM 787 C C . ALA A 1 100 ? -9.833 -23.016 0.966 1.00 43.19 100 ALA A C 1
ATOM 789 O O . ALA A 1 100 ? -9.083 -22.083 1.227 1.00 43.19 100 ALA A O 1
ATOM 790 N N . GLY A 1 101 ? -11.117 -22.992 1.352 1.00 42.31 101 GLY A N 1
ATOM 791 C CA . GLY A 1 101 ? -11.646 -21.926 2.216 1.00 42.31 101 GLY A CA 1
ATOM 792 C C . GLY A 1 101 ? -11.595 -20.508 1.631 1.00 42.31 101 GLY A C 1
ATOM 793 O O . GLY A 1 101 ? -11.503 -19.544 2.389 1.00 42.31 101 GLY A O 1
ATOM 794 N N . GLU A 1 102 ? -11.672 -20.352 0.309 1.00 47.72 102 GLU A N 1
ATOM 795 C CA . GLU A 1 102 ? -11.803 -19.024 -0.283 1.00 47.72 102 GLU A CA 1
ATOM 796 C C . GLU A 1 102 ? -13.230 -18.515 -0.076 1.00 47.72 102 GLU A C 1
ATOM 798 O O . GLU A 1 102 ? -14.226 -19.133 -0.463 1.00 47.72 102 GLU A O 1
ATOM 803 N N . THR A 1 103 ? -13.316 -17.390 0.622 1.00 50.97 103 THR A N 1
ATOM 804 C CA . THR A 1 103 ? -14.535 -16.631 0.844 1.00 50.97 103 THR A CA 1
ATOM 805 C C . THR A 1 103 ? -15.246 -16.366 -0.486 1.00 50.97 103 THR A C 1
ATOM 807 O O . THR A 1 103 ? -14.616 -16.243 -1.530 1.00 50.97 103 THR A O 1
ATOM 810 N N . GLY A 1 104 ? -16.570 -16.184 -0.473 1.00 56.53 104 GLY A N 1
ATOM 811 C CA . GLY A 1 104 ? -17.296 -15.676 -1.647 1.00 56.53 104 GLY A CA 1
ATOM 812 C C . GLY A 1 104 ? -16.724 -14.346 -2.179 1.00 56.53 104 GLY A C 1
ATOM 813 O O . GLY A 1 104 ? -17.030 -13.948 -3.291 1.00 56.53 104 GLY A O 1
ATOM 814 N N . CYS A 1 105 ? -15.860 -13.672 -1.420 1.00 64.25 105 CYS A N 1
ATOM 815 C CA . CYS A 1 105 ? -15.006 -12.581 -1.878 1.00 64.25 105 CYS A CA 1
ATOM 816 C C . CYS A 1 105 ? -13.554 -13.066 -1.996 1.00 64.25 105 CYS A C 1
ATOM 818 O O . CYS A 1 105 ? -13.078 -13.728 -1.087 1.00 64.25 105 CYS A O 1
ATOM 820 N N . ASN A 1 106 ? -12.795 -12.665 -3.012 1.00 67.19 106 ASN A N 1
ATOM 821 C CA . ASN A 1 106 ? -11.359 -12.993 -3.075 1.00 67.19 106 ASN A CA 1
ATOM 822 C C . ASN A 1 106 ? -10.434 -12.010 -2.313 1.00 67.19 106 ASN A C 1
ATOM 824 O O . ASN A 1 106 ? -9.241 -12.279 -2.203 1.00 67.19 106 ASN A O 1
ATOM 828 N N . PHE A 1 107 ? -10.948 -10.865 -1.834 1.00 72.50 107 PHE A N 1
ATOM 829 C CA . PHE A 1 107 ? -10.165 -9.850 -1.110 1.00 72.50 107 PHE A CA 1
ATOM 830 C C . PHE A 1 107 ? -10.750 -9.510 0.268 1.00 72.50 107 PHE A C 1
ATOM 832 O O . PHE A 1 107 ? -10.400 -10.158 1.250 1.00 72.50 107 PHE A O 1
ATOM 839 N N . LEU A 1 108 ? -11.633 -8.507 0.370 1.00 75.75 108 LEU A N 1
ATOM 840 C CA . LEU A 1 108 ? -12.191 -8.068 1.6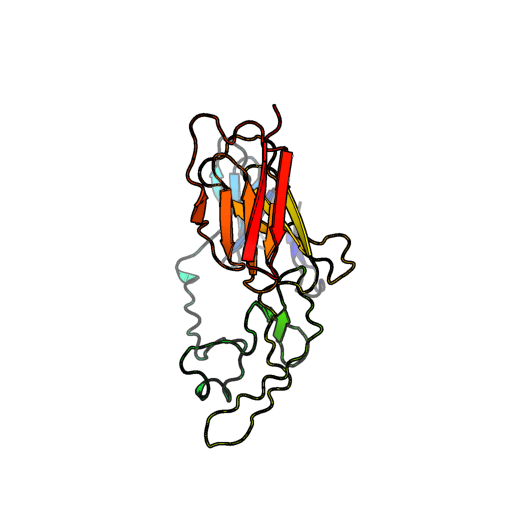50 1.00 75.75 108 LEU A CA 1
ATOM 841 C C . LEU A 1 108 ? -13.684 -8.373 1.725 1.00 75.75 108 LEU A C 1
ATOM 843 O O . LEU A 1 108 ? -14.445 -8.039 0.816 1.00 75.75 108 LEU A O 1
ATOM 847 N N . CYS A 1 109 ? -14.089 -8.981 2.836 1.00 75.81 109 CYS A N 1
ATOM 848 C CA . CYS A 1 109 ? -15.478 -9.258 3.162 1.00 75.81 109 CYS A CA 1
ATOM 849 C C . CYS A 1 109 ? -15.891 -8.384 4.347 1.00 75.81 109 CYS A C 1
ATOM 851 O O . CYS A 1 109 ? -15.419 -8.588 5.466 1.00 75.81 109 CYS A O 1
ATOM 853 N N . LEU A 1 110 ? -16.727 -7.382 4.094 1.00 77.00 110 LEU A N 1
ATOM 854 C CA . LEU A 1 110 ? -17.165 -6.416 5.096 1.00 77.00 110 LEU A CA 1
ATOM 855 C C . LEU A 1 110 ? -18.565 -6.758 5.597 1.00 77.00 110 LEU A C 1
ATOM 857 O O . LEU A 1 110 ? -19.423 -7.173 4.819 1.00 77.00 110 LEU A O 1
ATOM 861 N N . ASN A 1 111 ? -18.802 -6.557 6.893 1.00 72.69 111 ASN A N 1
ATOM 862 C CA . ASN A 1 111 ? -20.133 -6.692 7.481 1.00 72.69 111 ASN A CA 1
ATOM 863 C C . ASN A 1 111 ? -21.056 -5.593 6.923 1.00 72.69 111 ASN A C 1
ATOM 865 O O . ASN A 1 111 ? -20.639 -4.440 6.808 1.00 72.69 111 ASN A O 1
ATOM 869 N N . SER A 1 112 ? -22.292 -5.944 6.573 1.00 72.12 112 SER A N 1
ATOM 870 C CA . SER A 1 112 ? -23.283 -5.012 6.022 1.00 72.12 112 SER A CA 1
ATOM 871 C C . SER A 1 112 ? -24.555 -5.028 6.872 1.00 72.12 112 SER A C 1
ATOM 873 O O . SER A 1 112 ? -24.997 -6.100 7.280 1.00 72.12 112 SER A O 1
ATOM 875 N N . PRO A 1 113 ? -25.204 -3.880 7.126 1.00 72.44 113 PRO A N 1
ATOM 876 C CA . PRO A 1 113 ? -26.487 -3.856 7.828 1.00 72.44 113 PRO A CA 1
ATOM 877 C C . PRO A 1 113 ? -27.645 -4.418 6.981 1.00 72.44 113 PRO A C 1
ATOM 879 O O . PRO A 1 113 ? -28.676 -4.813 7.525 1.00 72.44 113 PRO A O 1
ATOM 882 N N . SER A 1 114 ? -27.502 -4.465 5.653 1.00 67.81 114 SER A N 1
ATOM 883 C CA . SER A 1 114 ? -28.508 -4.988 4.722 1.00 67.81 114 SER A CA 1
ATOM 884 C C . SER A 1 114 ? -28.271 -6.465 4.405 1.00 67.81 114 SER A C 1
ATOM 886 O O . SER A 1 114 ? -27.127 -6.911 4.363 1.00 67.81 114 SER A O 1
ATOM 888 N N . LYS A 1 115 ? -29.337 -7.241 4.137 1.00 57.59 115 LYS A N 1
ATOM 889 C CA . LYS A 1 115 ? -29.204 -8.625 3.632 1.00 57.59 115 LYS A CA 1
ATOM 890 C C . LYS A 1 115 ? -28.341 -8.623 2.352 1.00 57.59 115 LYS A C 1
ATOM 892 O O . LYS A 1 115 ? -28.613 -7.796 1.484 1.00 57.59 115 LYS A O 1
ATOM 897 N N . PRO A 1 116 ? -27.340 -9.521 2.212 1.00 58.09 116 PRO A N 1
ATOM 898 C CA . PRO A 1 116 ? -27.092 -10.751 2.983 1.00 58.09 116 PRO A CA 1
ATOM 899 C C . PRO A 1 116 ? -26.226 -10.599 4.255 1.00 58.09 116 PRO A C 1
ATOM 901 O O . PRO A 1 116 ? -25.677 -11.583 4.731 1.00 58.09 116 PRO A O 1
ATOM 904 N N . GLN A 1 117 ? -26.128 -9.399 4.825 1.00 64.94 117 GLN A N 1
ATOM 905 C CA . GLN A 1 117 ? -25.299 -9.025 5.982 1.00 64.94 117 GLN A CA 1
ATOM 906 C C . GLN A 1 117 ? -23.791 -8.999 5.709 1.00 64.94 117 GLN A C 1
ATOM 908 O O . GLN A 1 117 ? -22.982 -8.851 6.619 1.00 64.94 117 GLN A O 1
ATOM 913 N N . TYR A 1 118 ? -23.394 -9.081 4.440 1.00 70.69 118 TYR A N 1
ATOM 914 C CA . TYR A 1 118 ? -22.013 -8.877 4.027 1.00 70.69 118 TYR A CA 1
ATOM 915 C C . TYR A 1 118 ? -21.940 -8.198 2.659 1.00 70.69 118 TYR A C 1
ATOM 917 O O . TYR A 1 118 ? -22.883 -8.257 1.868 1.00 70.69 118 TYR A O 1
ATOM 925 N N . THR A 1 119 ? -20.807 -7.559 2.384 1.00 73.12 119 THR A N 1
ATOM 926 C CA . THR A 1 119 ? -20.456 -7.001 1.077 1.00 73.12 119 THR A CA 1
ATOM 927 C C . THR A 1 119 ? -18.995 -7.300 0.753 1.00 73.12 119 THR A C 1
ATOM 929 O O . THR A 1 119 ? -18.130 -7.247 1.629 1.00 73.12 119 THR A O 1
ATOM 932 N N . CYS A 1 120 ? -18.708 -7.634 -0.504 1.00 74.38 120 CYS A N 1
ATOM 933 C CA . CYS A 1 120 ? -17.339 -7.816 -0.974 1.00 74.38 120 CYS A CA 1
ATOM 934 C C . CYS A 1 120 ? -16.778 -6.477 -1.449 1.00 74.38 120 CYS A C 1
ATOM 936 O O . CYS A 1 120 ? -17.459 -5.717 -2.135 1.00 74.38 120 CYS A O 1
ATOM 938 N N . THR A 1 121 ? -15.532 -6.170 -1.102 1.00 77.19 121 THR A N 1
ATOM 939 C CA . THR A 1 121 ? -14.878 -4.913 -1.486 1.00 77.19 121 THR A CA 1
ATOM 940 C C . THR A 1 121 ? -13.468 -5.183 -1.998 1.00 77.19 121 THR A C 1
ATOM 942 O O . THR A 1 121 ? -12.744 -6.010 -1.444 1.00 77.19 121 THR A O 1
ATOM 945 N N . CYS A 1 122 ? -13.092 -4.489 -3.073 1.00 78.56 122 CYS A N 1
ATOM 946 C CA . CYS A 1 122 ? -11.762 -4.559 -3.675 1.00 78.56 122 CYS A CA 1
ATOM 947 C C . CYS A 1 122 ? -10.819 -3.500 -3.097 1.00 78.56 122 CYS A C 1
ATOM 949 O O . CYS A 1 122 ? -11.298 -2.501 -2.553 1.00 78.56 122 CYS A O 1
ATOM 951 N N . PRO A 1 123 ? -9.492 -3.683 -3.229 1.00 79.56 123 PRO A N 1
ATOM 952 C CA . PRO A 1 123 ? -8.529 -2.661 -2.838 1.00 79.56 123 PRO A CA 1
ATOM 953 C C . PRO A 1 123 ? -8.827 -1.310 -3.504 1.00 79.56 123 PRO A C 1
ATOM 955 O O . PRO A 1 123 ? -9.274 -1.250 -4.653 1.00 79.56 123 PRO A O 1
ATOM 958 N N . THR A 1 124 ? -8.549 -0.216 -2.796 1.00 79.12 124 THR A N 1
ATOM 959 C CA . THR A 1 124 ? -8.801 1.149 -3.278 1.00 79.12 124 THR A CA 1
ATOM 960 C C . THR A 1 124 ? -8.042 1.442 -4.566 1.00 79.12 124 THR A C 1
ATOM 962 O O . THR A 1 124 ? -6.822 1.525 -4.544 1.00 79.12 124 THR A O 1
ATOM 965 N N . GLY A 1 125 ? -8.755 1.664 -5.668 1.00 73.88 125 GLY A N 1
ATOM 966 C CA . GLY A 1 125 ? -8.163 1.881 -6.991 1.00 73.88 125 GLY A CA 1
ATOM 967 C C . GLY A 1 125 ? -8.468 0.751 -7.973 1.00 73.88 125 GLY A C 1
ATOM 968 O O . GLY A 1 125 ? -8.400 0.968 -9.172 1.00 73.88 125 GLY A O 1
ATOM 969 N N . ILE A 1 126 ? -8.909 -0.422 -7.523 1.00 78.06 126 ILE A N 1
ATOM 970 C CA . ILE A 1 126 ? -9.415 -1.449 -8.441 1.00 78.06 126 ILE A CA 1
ATOM 971 C C . ILE A 1 126 ? -10.896 -1.201 -8.724 1.00 78.06 126 ILE A C 1
ATOM 973 O O . ILE A 1 126 ? -11.712 -1.028 -7.808 1.00 78.06 126 ILE A O 1
ATOM 977 N N . SER A 1 127 ? -11.268 -1.195 -10.007 1.00 68.69 127 SER A N 1
ATOM 978 C CA . SER A 1 127 ? -12.672 -1.099 -10.385 1.00 68.69 127 SER A CA 1
ATOM 979 C C . SER A 1 127 ? -13.426 -2.378 -10.032 1.00 68.69 127 SER A C 1
ATOM 981 O O . SER A 1 127 ? -13.201 -3.446 -10.590 1.00 68.69 127 SER A O 1
ATOM 983 N N . SER A 1 128 ? -14.395 -2.236 -9.132 1.00 59.81 128 SER A N 1
ATOM 984 C CA . SER A 1 128 ? -15.385 -3.257 -8.776 1.00 59.81 128 SER A CA 1
ATOM 985 C C . SER A 1 128 ? -16.426 -3.517 -9.879 1.00 59.81 128 SER A C 1
ATOM 987 O O . SER A 1 128 ? -17.328 -4.324 -9.681 1.00 59.81 128 SER A O 1
ATOM 989 N N . SER A 1 129 ? -16.351 -2.801 -11.010 1.00 50.78 129 SER A N 1
ATOM 990 C CA . SER A 1 129 ? -17.383 -2.787 -12.058 1.00 50.78 129 SER A CA 1
ATOM 991 C C . SER A 1 129 ? -17.440 -4.074 -12.891 1.00 50.78 129 SER A C 1
ATOM 993 O O . SER A 1 129 ? -18.489 -4.415 -13.430 1.00 50.78 129 SER A O 1
ATOM 995 N N . LYS A 1 130 ? -16.345 -4.841 -12.982 1.00 50.25 130 LYS A N 1
ATOM 996 C CA . LYS A 1 130 ? -16.368 -6.123 -13.698 1.00 50.25 130 LYS A CA 1
ATOM 997 C C . LYS A 1 130 ? -16.957 -7.211 -12.806 1.00 50.25 130 LYS A C 1
ATOM 999 O O . LYS A 1 130 ? -16.247 -7.952 -12.134 1.00 50.25 130 LYS A O 1
ATOM 1004 N N . THR A 1 131 ? -18.283 -7.300 -12.824 1.00 46.34 131 THR A N 1
ATOM 1005 C CA . THR A 1 131 ? -19.056 -8.439 -12.326 1.00 46.34 131 THR A CA 1
ATOM 1006 C C . THR A 1 131 ? -18.754 -9.659 -13.200 1.00 46.34 131 THR A C 1
ATOM 1008 O O . THR A 1 131 ? -19.557 -10.047 -14.044 1.00 46.34 131 THR A O 1
ATOM 1011 N N . LEU A 1 132 ? -17.586 -10.284 -13.035 1.00 46.28 132 LEU A N 1
ATOM 1012 C CA . LEU A 1 132 ? -17.473 -11.685 -13.418 1.00 46.28 132 LEU A CA 1
ATOM 1013 C C . LEU A 1 132 ? -18.265 -12.448 -12.360 1.00 46.28 132 LEU A C 1
ATOM 1015 O O . LEU A 1 132 ? -17.761 -12.749 -11.282 1.00 46.28 132 LEU A O 1
ATOM 1019 N N . SER A 1 133 ? -19.541 -12.692 -12.650 1.00 44.03 133 SER A N 1
ATOM 1020 C CA . SER A 1 133 ? -20.262 -13.794 -12.031 1.00 44.03 133 SER A CA 1
ATOM 1021 C C . SER A 1 133 ? -19.439 -15.031 -12.363 1.00 44.03 133 SER A C 1
ATOM 1023 O O . SER A 1 133 ? -19.442 -15.516 -13.492 1.00 44.03 133 SER A O 1
ATOM 1025 N N . SER A 1 134 ? -18.613 -15.467 -11.418 1.00 44.09 134 SER A N 1
ATOM 1026 C CA . SER A 1 134 ? -17.814 -16.664 -11.580 1.00 44.09 134 SER A CA 1
ATOM 1027 C C . SER A 1 134 ? -18.781 -17.840 -11.655 1.00 44.09 134 SER A C 1
ATOM 1029 O O . SER A 1 134 ? -19.251 -18.354 -10.645 1.00 44.09 134 SER A O 1
ATOM 1031 N N . SER A 1 135 ? -19.098 -18.268 -12.878 1.00 39.97 135 SER A N 1
ATOM 1032 C CA . SER A 1 135 ? -19.588 -19.616 -13.119 1.00 39.97 135 SER A CA 1
ATOM 1033 C C . SER A 1 135 ? -18.433 -20.552 -12.778 1.00 39.97 135 SER A C 1
ATOM 1035 O O . SER A 1 135 ? -17.487 -20.695 -13.557 1.00 39.97 135 SER A O 1
ATOM 1037 N N . ILE A 1 136 ? -18.462 -21.151 -11.591 1.00 44.16 136 ILE A N 1
ATOM 1038 C CA . ILE A 1 136 ? -17.524 -22.219 -11.253 1.00 44.16 136 ILE A CA 1
ATOM 1039 C C . ILE A 1 136 ? -17.906 -23.408 -12.139 1.00 44.16 136 ILE A C 1
ATOM 1041 O O . ILE A 1 136 ? -18.907 -24.078 -11.899 1.00 44.16 136 ILE A O 1
ATOM 1045 N N . SER A 1 137 ? -17.146 -23.625 -13.213 1.00 37.66 137 SER A N 1
ATOM 1046 C CA . SER A 1 137 ? -17.305 -24.782 -14.093 1.00 37.66 137 SER A CA 1
ATOM 1047 C C . SER A 1 137 ? -16.419 -25.911 -13.572 1.00 37.66 137 SER A C 1
ATOM 1049 O O . SER A 1 137 ? -15.270 -26.056 -13.987 1.00 37.66 137 SER A O 1
ATOM 1051 N N . MET A 1 138 ? -16.944 -26.706 -12.641 1.00 40.88 138 MET A N 1
ATOM 1052 C CA . MET A 1 138 ? -16.358 -28.006 -12.310 1.00 40.88 138 MET A CA 1
ATOM 1053 C C . MET A 1 138 ? -16.598 -28.949 -13.494 1.00 40.88 138 MET A C 1
ATOM 1055 O O . MET A 1 138 ? -17.700 -29.005 -14.038 1.00 40.88 138 MET A O 1
ATOM 1059 N N . LYS A 1 139 ? -15.561 -29.672 -13.938 1.00 37.06 139 LYS A N 1
ATOM 1060 C CA . LYS A 1 139 ? -15.706 -30.716 -14.963 1.00 37.06 139 LYS A CA 1
ATOM 1061 C C . LYS A 1 139 ? -16.763 -31.726 -14.496 1.00 37.06 139 LYS A C 1
ATOM 1063 O O . LYS A 1 139 ? -16.479 -32.522 -13.611 1.00 37.06 139 LYS A O 1
ATOM 1068 N N . GLY A 1 140 ? -17.941 -31.696 -15.116 1.00 40.44 140 GLY A N 1
ATOM 1069 C CA . GLY A 1 140 ? -18.948 -32.757 -15.029 1.00 40.44 140 GLY A CA 1
ATOM 1070 C C . GLY A 1 140 ? -20.247 -32.441 -14.284 1.00 40.44 140 GLY A C 1
ATOM 1071 O O . GLY A 1 140 ? -21.210 -33.159 -14.515 1.00 40.44 140 GLY A O 1
ATOM 1072 N N . GLU A 1 141 ? -20.349 -31.380 -13.479 1.00 41.72 141 GLU A N 1
ATOM 1073 C CA . GLU A 1 141 ? -21.574 -31.098 -12.708 1.00 41.72 141 GLU A CA 1
ATOM 1074 C C . GLU A 1 141 ? -21.926 -29.602 -12.687 1.00 41.72 141 GLU A C 1
ATOM 1076 O O . GLU A 1 141 ? -21.057 -28.741 -12.579 1.00 41.72 141 GLU A O 1
ATOM 1081 N N . SER A 1 142 ? -23.229 -29.343 -12.857 1.00 39.06 142 SER A N 1
ATOM 1082 C CA . SER A 1 142 ? -23.977 -28.073 -12.890 1.00 39.06 142 SER A CA 1
ATOM 1083 C C . SER A 1 142 ? -23.213 -26.768 -12.614 1.00 39.06 142 SER A C 1
ATOM 1085 O O . SER A 1 142 ? -22.682 -26.563 -11.524 1.00 39.06 142 SER A O 1
ATOM 1087 N N . GLN A 1 143 ? -23.299 -25.821 -13.558 1.00 42.69 143 GLN A N 1
ATOM 1088 C CA . GLN A 1 143 ? -22.917 -24.418 -13.358 1.00 42.69 143 GLN A CA 1
ATOM 1089 C C . GLN A 1 143 ? -23.644 -23.822 -12.141 1.00 42.69 143 GLN A C 1
ATOM 1091 O O . GLN A 1 143 ? -24.865 -23.667 -12.153 1.00 42.69 143 GLN A O 1
ATOM 1096 N N . ILE A 1 144 ? -22.895 -23.436 -11.108 1.00 45.31 144 ILE A N 1
ATOM 1097 C CA . ILE A 1 144 ? -23.431 -22.690 -9.965 1.00 45.31 144 ILE A CA 1
ATOM 1098 C C . ILE A 1 144 ? -23.122 -21.207 -10.193 1.00 45.31 144 ILE A C 1
ATOM 1100 O O . ILE A 1 144 ? -21.969 -20.784 -10.120 1.00 45.31 144 ILE A O 1
ATOM 1104 N N . SER A 1 145 ? -24.158 -20.417 -10.489 1.00 40.84 145 SER A N 1
ATOM 1105 C CA . SER A 1 145 ? -24.082 -18.954 -10.542 1.00 40.84 145 SER A CA 1
ATOM 1106 C C . SER A 1 145 ? -24.273 -18.390 -9.135 1.00 40.84 145 SER A C 1
ATOM 1108 O O . SER A 1 145 ? -25.371 -18.420 -8.574 1.00 40.84 145 SER A O 1
ATOM 1110 N N . LEU A 1 146 ? -23.189 -17.907 -8.531 1.00 49.38 146 LEU A N 1
ATOM 1111 C CA . LEU A 1 146 ? -23.227 -17.192 -7.259 1.00 49.38 146 LEU A CA 1
ATOM 1112 C C . LEU A 1 146 ? -23.431 -15.704 -7.557 1.00 49.38 146 LEU A C 1
ATOM 1114 O O . LEU A 1 146 ? -22.505 -14.998 -7.940 1.00 49.38 146 LEU A O 1
ATOM 1118 N N . SER A 1 147 ? -24.643 -15.195 -7.339 1.00 47.56 147 SER A N 1
ATOM 1119 C CA . SER A 1 147 ? -25.004 -13.796 -7.620 1.00 47.56 147 SER A CA 1
ATOM 1120 C C . SER A 1 147 ? -24.277 -12.750 -6.748 1.00 47.56 147 SER A C 1
ATOM 1122 O O . SER A 1 147 ? -24.522 -11.558 -6.895 1.00 47.56 147 SER A O 1
ATOM 1124 N N . HIS A 1 148 ? -23.404 -13.180 -5.828 1.00 51.00 148 HIS A N 1
ATOM 1125 C CA . HIS A 1 148 ? -22.693 -12.319 -4.875 1.00 51.00 148 HIS A CA 1
ATOM 1126 C C . HIS A 1 148 ? -21.256 -12.779 -4.588 1.00 51.00 148 HIS A C 1
ATOM 1128 O O . HIS A 1 148 ? -20.690 -12.370 -3.571 1.00 51.00 148 HIS A O 1
ATOM 1134 N N . SER A 1 149 ? -20.681 -13.658 -5.420 1.00 52.56 149 SER A N 1
ATOM 1135 C CA . SER A 1 149 ? -19.251 -13.942 -5.327 1.00 52.56 149 SER A CA 1
ATOM 1136 C C . SER A 1 149 ? -18.472 -12.963 -6.193 1.00 52.56 149 SER A C 1
ATOM 1138 O O . SER A 1 149 ? -18.740 -12.860 -7.388 1.00 52.56 149 SER A O 1
ATOM 1140 N N . TYR A 1 150 ? -17.522 -12.244 -5.600 1.00 62.94 150 TYR A N 1
ATOM 1141 C CA . TYR A 1 150 ? -16.772 -11.197 -6.286 1.00 62.94 150 TYR A CA 1
ATOM 1142 C C . TYR A 1 150 ? -15.287 -11.530 -6.315 1.00 62.94 150 TYR A C 1
ATOM 1144 O O . TYR A 1 150 ? -14.653 -11.725 -5.274 1.00 62.94 150 TYR A O 1
ATOM 1152 N N . MET A 1 151 ? -14.736 -11.538 -7.527 1.00 64.81 151 MET A N 1
ATOM 1153 C CA . MET A 1 151 ? -13.303 -11.605 -7.759 1.00 64.81 151 MET A CA 1
ATOM 1154 C C . MET A 1 151 ? -12.795 -10.233 -8.189 1.00 64.81 151 MET A C 1
ATOM 1156 O O . MET A 1 151 ? -13.063 -9.770 -9.294 1.00 64.81 151 MET A O 1
ATOM 1160 N N . CYS A 1 152 ? -12.050 -9.580 -7.308 1.00 73.31 152 CYS A N 1
ATOM 1161 C CA . CYS A 1 152 ? -11.283 -8.394 -7.631 1.00 73.31 152 CYS A CA 1
ATOM 1162 C C . CYS A 1 152 ? -10.189 -8.742 -8.648 1.00 73.31 152 CYS A C 1
ATOM 1164 O O . CYS A 1 152 ? -9.453 -9.712 -8.420 1.00 73.31 152 CYS A O 1
ATOM 1166 N N . PRO A 1 153 ? -10.049 -7.957 -9.731 1.00 75.31 153 PRO A N 1
ATOM 1167 C CA . PRO A 1 153 ? -8.860 -7.983 -10.571 1.00 75.31 153 PRO A CA 1
ATOM 1168 C C . PRO A 1 153 ? -7.586 -7.876 -9.727 1.00 75.31 153 PRO A C 1
ATOM 1170 O O . PRO A 1 153 ? -7.588 -7.225 -8.685 1.00 75.31 153 PRO A O 1
ATOM 1173 N N . LYS A 1 154 ? -6.491 -8.504 -10.166 1.00 76.25 154 LYS A N 1
ATOM 1174 C CA . LYS A 1 154 ? -5.207 -8.419 -9.447 1.00 76.25 154 LYS A CA 1
ATOM 1175 C C . LYS A 1 154 ? -4.615 -7.007 -9.493 1.00 76.25 154 LYS A C 1
ATOM 1177 O O . LYS A 1 154 ? -4.052 -6.559 -8.502 1.00 76.25 154 LYS A O 1
ATOM 1182 N N . ASN A 1 155 ? -4.772 -6.327 -10.628 1.00 79.62 155 ASN A N 1
ATOM 1183 C CA . ASN A 1 155 ? -4.244 -4.994 -10.906 1.00 79.62 155 ASN A CA 1
ATOM 1184 C C . ASN A 1 155 ? -5.344 -4.113 -11.532 1.00 79.62 155 ASN A C 1
ATOM 1186 O O . ASN A 1 155 ? -6.279 -4.663 -12.126 1.00 79.62 155 ASN A O 1
ATOM 1190 N N . PRO A 1 156 ? -5.258 -2.776 -11.406 1.00 83.44 156 PRO A N 1
ATOM 1191 C CA . PRO A 1 156 ? -6.107 -1.855 -12.164 1.00 83.44 156 PRO A CA 1
ATOM 1192 C C . PRO A 1 156 ? -5.868 -1.983 -13.678 1.00 83.44 156 PRO A C 1
ATOM 1194 O O . PRO A 1 156 ? -4.780 -2.357 -14.112 1.00 83.44 156 PRO A O 1
ATOM 1197 N N . GLU A 1 157 ? -6.876 -1.653 -14.485 1.00 82.81 157 GLU A N 1
ATOM 1198 C CA . GLU A 1 157 ? -6.785 -1.712 -15.953 1.00 82.81 157 GLU A CA 1
ATOM 1199 C C . GLU A 1 157 ? -5.984 -0.552 -16.529 1.00 82.81 157 GLU A C 1
ATOM 1201 O O . GLU A 1 157 ? -5.247 -0.714 -17.500 1.00 82.81 157 GLU A O 1
ATOM 1206 N N . LYS A 1 158 ? -6.133 0.628 -15.931 1.00 87.00 158 LYS A N 1
ATOM 1207 C CA . LYS A 1 158 ? -5.390 1.832 -16.277 1.00 87.00 158 LYS A CA 1
ATOM 1208 C C . LYS A 1 158 ? -4.683 2.330 -15.036 1.00 87.00 158 LYS A C 1
ATOM 1210 O O . LYS A 1 158 ? -5.296 2.531 -13.989 1.00 87.00 158 LYS A O 1
ATOM 1215 N N . PHE A 1 159 ? -3.390 2.575 -15.165 1.00 90.31 159 PHE A N 1
ATOM 1216 C CA . PHE A 1 159 ? -2.583 3.077 -14.069 1.00 90.31 159 PHE A CA 1
ATOM 1217 C C . PHE A 1 159 ? -1.457 3.976 -14.563 1.00 90.31 159 PHE A C 1
ATOM 1219 O O . PHE A 1 159 ? -1.040 3.909 -15.716 1.00 90.31 159 PHE A O 1
ATOM 1226 N N . LEU A 1 160 ? -0.963 4.809 -13.656 1.00 91.62 160 LEU A N 1
ATOM 1227 C CA . LEU A 1 160 ? 0.243 5.602 -13.819 1.00 91.62 160 LEU A CA 1
ATOM 1228 C C . LEU A 1 160 ? 1.333 5.033 -12.910 1.00 91.62 160 LEU A C 1
ATOM 1230 O O . LEU A 1 160 ? 1.110 4.841 -11.712 1.00 91.62 160 LEU A O 1
ATOM 1234 N N . LEU A 1 161 ? 2.514 4.785 -13.471 1.00 93.12 161 LEU A N 1
ATOM 1235 C CA . LEU A 1 161 ? 3.703 4.443 -12.697 1.00 93.12 161 LEU A CA 1
ATOM 1236 C C . LEU A 1 161 ? 4.427 5.719 -12.277 1.00 93.12 161 LEU A C 1
ATOM 1238 O O . LEU A 1 161 ? 4.671 6.609 -13.088 1.00 93.12 161 LEU A O 1
ATOM 1242 N N . VAL A 1 162 ? 4.782 5.798 -11.000 1.00 91.44 162 VAL A N 1
ATOM 1243 C CA . VAL A 1 162 ? 5.498 6.933 -10.420 1.00 91.44 162 VAL A CA 1
ATOM 1244 C C . VAL A 1 162 ? 6.743 6.414 -9.722 1.00 91.44 162 VAL A C 1
ATOM 1246 O O . VAL A 1 162 ? 6.669 5.719 -8.709 1.00 91.44 162 VAL A O 1
ATOM 1249 N N . ALA A 1 163 ? 7.907 6.764 -10.252 1.00 89.44 163 ALA A N 1
ATOM 1250 C CA . ALA A 1 163 ? 9.180 6.431 -9.639 1.00 89.44 163 ALA A CA 1
ATOM 1251 C C . ALA A 1 163 ? 9.589 7.522 -8.639 1.00 89.44 163 ALA A C 1
ATOM 1253 O O . ALA A 1 163 ? 9.840 8.665 -9.016 1.00 89.44 163 ALA A O 1
ATOM 1254 N N . ARG A 1 164 ? 9.667 7.171 -7.351 1.00 88.56 164 ARG A N 1
ATOM 1255 C CA . ARG A 1 164 ? 10.192 8.044 -6.295 1.00 88.56 164 ARG A CA 1
ATOM 1256 C C . ARG A 1 164 ? 11.172 7.238 -5.435 1.00 88.56 164 ARG A C 1
ATOM 1258 O O . ARG A 1 164 ? 10.726 6.534 -4.523 1.00 88.56 164 ARG A O 1
ATOM 1265 N N . PRO A 1 165 ? 12.487 7.338 -5.702 1.00 83.12 165 PRO A N 1
ATOM 1266 C CA . PRO A 1 165 ? 13.503 6.522 -5.048 1.00 83.12 165 PRO A CA 1
ATOM 1267 C C . PRO A 1 165 ? 13.340 6.495 -3.516 1.00 83.12 165 PRO A C 1
ATOM 1269 O O . PRO A 1 165 ? 13.094 7.541 -2.911 1.00 83.12 165 PRO A O 1
ATOM 1272 N N . PRO A 1 166 ? 13.439 5.316 -2.875 1.00 87.69 166 PRO A N 1
ATOM 1273 C CA . PRO A 1 166 ? 13.787 4.017 -3.460 1.00 87.69 166 PRO A CA 1
ATOM 1274 C C . PRO A 1 166 ? 12.584 3.234 -4.017 1.00 87.69 166 PRO A C 1
ATOM 1276 O O . PRO A 1 166 ? 12.728 2.068 -4.375 1.00 87.69 166 PRO A O 1
ATOM 1279 N N . LYS A 1 167 ? 11.383 3.818 -4.026 1.00 91.00 167 LYS A N 1
ATOM 1280 C CA . LYS A 1 167 ? 10.126 3.109 -4.278 1.00 91.00 167 LYS A CA 1
ATOM 1281 C C . LYS A 1 167 ? 9.547 3.419 -5.655 1.00 91.00 167 LYS A C 1
ATOM 1283 O O . LYS A 1 167 ? 9.641 4.532 -6.169 1.00 91.00 167 LYS A O 1
ATOM 1288 N N . ILE A 1 168 ? 8.883 2.423 -6.220 1.00 91.75 168 ILE A N 1
ATOM 1289 C CA . ILE A 1 168 ? 8.031 2.569 -7.393 1.00 91.75 168 ILE A CA 1
ATOM 1290 C C . ILE A 1 168 ? 6.593 2.491 -6.906 1.00 91.75 168 ILE A C 1
ATOM 1292 O O . ILE A 1 168 ? 6.235 1.601 -6.126 1.00 91.75 168 ILE A O 1
ATOM 1296 N N . PHE A 1 169 ? 5.787 3.444 -7.349 1.00 92.31 169 PHE A N 1
ATOM 1297 C CA . PHE A 1 169 ? 4.386 3.556 -7.002 1.00 92.31 169 PHE A CA 1
ATOM 1298 C C . PHE A 1 169 ? 3.500 3.341 -8.224 1.00 92.31 169 PHE A C 1
ATOM 1300 O O . PHE A 1 169 ? 3.876 3.682 -9.343 1.00 92.31 169 PHE A O 1
ATOM 1307 N N . MET A 1 170 ? 2.307 2.813 -7.985 1.00 91.38 170 MET A N 1
ATOM 1308 C CA . MET A 1 170 ? 1.223 2.737 -8.954 1.00 91.38 170 MET A CA 1
ATOM 1309 C C . MET A 1 170 ? 0.066 3.609 -8.477 1.00 91.38 170 MET A C 1
ATOM 1311 O O . MET A 1 170 ? -0.352 3.513 -7.324 1.00 91.38 170 MET A O 1
ATOM 1315 N N . LEU A 1 171 ? -0.466 4.436 -9.366 1.00 89.75 171 LEU A N 1
ATOM 1316 C CA . LEU A 1 171 ? -1.714 5.159 -9.166 1.00 89.75 171 LEU A CA 1
ATOM 1317 C C . LEU A 1 171 ? -2.758 4.588 -10.118 1.00 89.75 171 LEU A C 1
ATOM 1319 O O . LEU A 1 171 ? -2.551 4.622 -11.329 1.00 89.75 171 LEU A O 1
ATOM 1323 N N . SER A 1 172 ? -3.876 4.086 -9.600 1.00 86.94 172 SER A N 1
ATOM 1324 C CA . SER A 1 172 ? -4.980 3.678 -10.471 1.00 86.94 172 SER A CA 1
ATOM 1325 C C . SER A 1 172 ? -5.654 4.887 -11.119 1.00 86.94 172 SER A C 1
ATOM 1327 O O . SER A 1 172 ? -5.875 5.909 -10.472 1.00 86.94 172 SER A O 1
ATOM 1329 N N . LEU A 1 173 ? -6.015 4.732 -12.391 1.00 85.44 173 LEU A N 1
ATOM 1330 C CA . LEU A 1 173 ? -6.784 5.686 -13.187 1.00 85.44 173 LEU A CA 1
ATOM 1331 C C . LEU A 1 173 ? -8.205 5.170 -13.489 1.00 85.44 173 LEU A C 1
ATOM 1333 O O . LEU A 1 173 ? -8.958 5.822 -14.212 1.00 85.44 173 LEU A O 1
ATOM 1337 N N . ASP A 1 174 ? -8.585 4.004 -12.954 1.00 74.31 174 ASP A N 1
ATOM 1338 C CA . ASP A 1 174 ? -9.860 3.334 -13.256 1.00 74.31 174 ASP A CA 1
ATOM 1339 C C . ASP A 1 174 ? -11.085 4.036 -12.654 1.00 74.31 174 ASP A C 1
ATOM 1341 O O . ASP A 1 174 ? -12.210 3.862 -13.127 1.00 74.31 174 ASP A O 1
ATOM 1345 N N . LYS A 1 175 ? -10.891 4.816 -11.588 1.00 66.25 175 LYS A N 1
ATOM 1346 C CA . LYS A 1 175 ? -11.939 5.625 -10.962 1.00 66.25 175 LYS A CA 1
ATOM 1347 C C . LYS A 1 175 ? -11.416 7.039 -10.752 1.00 66.25 175 LYS A C 1
ATOM 1349 O O . LYS A 1 175 ? -10.304 7.218 -10.272 1.00 66.25 175 LYS A O 1
ATOM 1354 N N . GLN A 1 176 ? -12.255 8.039 -11.024 1.00 61.06 176 GLN A N 1
ATOM 1355 C CA . GLN A 1 176 ? -12.024 9.434 -10.625 1.00 61.06 176 GLN A CA 1
ATOM 1356 C C . GLN A 1 176 ? -12.225 9.607 -9.109 1.00 61.06 176 GLN A C 1
ATOM 1358 O O . GLN A 1 176 ? -13.023 10.421 -8.655 1.00 61.06 176 GLN A O 1
ATOM 1363 N N . LEU A 1 177 ? -11.563 8.781 -8.303 1.00 58.91 177 LEU A N 1
ATOM 1364 C CA . LEU A 1 177 ? -11.491 8.996 -6.868 1.00 58.91 177 LEU A CA 1
ATOM 1365 C C . LEU A 1 177 ? -10.387 10.025 -6.639 1.00 58.91 177 LEU A C 1
ATOM 1367 O O . LEU A 1 177 ? -9.223 9.749 -6.938 1.00 58.91 177 LEU A O 1
ATOM 1371 N N . THR A 1 178 ? -10.763 11.192 -6.114 1.00 59.41 178 THR A N 1
ATOM 1372 C CA . THR A 1 178 ? -9.843 12.279 -5.738 1.00 59.41 178 THR A CA 1
ATO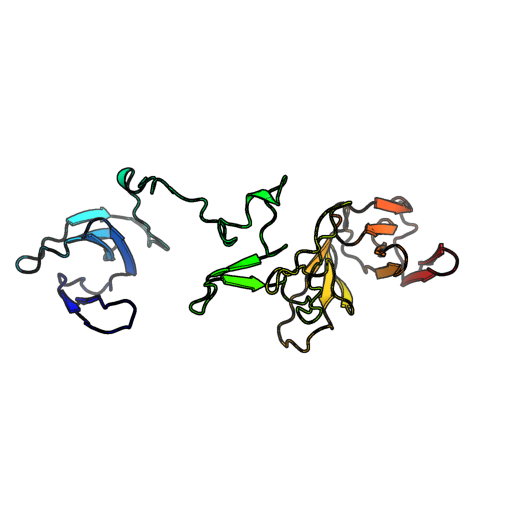M 1373 C C . THR A 1 178 ? -8.748 11.809 -4.778 1.00 59.41 178 THR A C 1
ATOM 1375 O O . THR A 1 178 ? -7.647 12.346 -4.810 1.00 59.41 178 THR A O 1
ATOM 1378 N N . ASP A 1 179 ? -9.021 10.747 -4.012 1.00 65.94 179 ASP A N 1
ATOM 1379 C CA . ASP A 1 179 ? -8.132 10.194 -2.985 1.00 65.94 179 ASP A CA 1
ATOM 1380 C C . ASP A 1 179 ? -7.536 8.829 -3.374 1.00 65.94 179 ASP A C 1
ATOM 1382 O O . ASP A 1 179 ? -7.294 7.975 -2.518 1.00 65.94 179 ASP A O 1
ATOM 1386 N N . SER A 1 180 ? -7.332 8.570 -4.670 1.00 70.12 180 SER A N 1
ATOM 1387 C CA . SER A 1 180 ? -6.697 7.320 -5.112 1.00 70.12 180 SER A CA 1
ATOM 1388 C C . SER A 1 180 ? -5.286 7.198 -4.509 1.00 70.12 180 SER A C 1
ATOM 1390 O O . SER A 1 180 ? -4.432 8.044 -4.779 1.00 70.12 180 SER A O 1
ATOM 1392 N N . PRO A 1 181 ? -5.008 6.174 -3.680 1.00 78.81 181 PRO A N 1
ATOM 1393 C CA . PRO A 1 181 ? -3.730 6.073 -2.991 1.00 78.81 181 PRO A CA 1
ATOM 1394 C C . PRO A 1 181 ? -2.620 5.644 -3.955 1.00 78.81 181 PRO A C 1
ATOM 1396 O O . PRO A 1 181 ? -2.840 4.831 -4.851 1.00 78.81 181 PRO A O 1
ATOM 1399 N N . LEU A 1 182 ? -1.399 6.133 -3.720 1.00 85.31 182 LEU A N 1
ATOM 1400 C CA . LEU A 1 182 ? -0.196 5.622 -4.376 1.00 85.31 182 LEU A CA 1
ATOM 1401 C C . LEU A 1 182 ? 0.183 4.267 -3.775 1.00 85.31 182 LEU A C 1
ATOM 1403 O O . LEU A 1 182 ? 0.604 4.180 -2.620 1.00 85.31 182 LEU A O 1
ATOM 1407 N N . TRP A 1 183 ? 0.052 3.204 -4.559 1.00 88.56 183 TRP A N 1
ATOM 1408 C CA 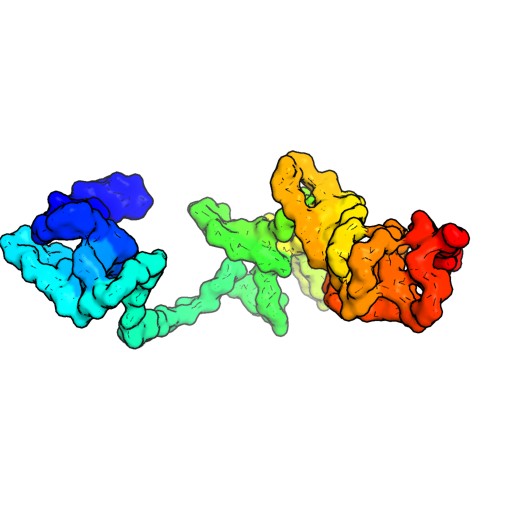. TRP A 1 183 ? 0.388 1.850 -4.139 1.00 88.56 183 TRP A CA 1
ATOM 1409 C C . TRP A 1 183 ? 1.890 1.621 -4.261 1.00 88.56 183 TRP A C 1
ATOM 1411 O O . TRP A 1 183 ? 2.406 1.718 -5.371 1.00 88.56 183 TRP A O 1
ATOM 1421 N N . PRO A 1 184 ? 2.620 1.300 -3.180 1.00 89.50 184 PRO A N 1
ATOM 1422 C CA . PRO A 1 184 ? 4.010 0.887 -3.307 1.00 89.50 184 PRO A CA 1
ATOM 1423 C C . PRO A 1 184 ? 4.052 -0.502 -3.952 1.00 89.50 184 PRO A C 1
ATOM 1425 O O . PRO A 1 184 ? 3.660 -1.488 -3.332 1.00 89.50 184 PRO A O 1
ATOM 1428 N N . ILE A 1 185 ? 4.517 -0.572 -5.196 1.00 90.56 185 ILE A N 1
ATOM 1429 C CA . ILE A 1 185 ? 4.530 -1.809 -5.994 1.00 90.56 185 ILE A CA 1
ATOM 1430 C C . ILE A 1 185 ? 5.922 -2.418 -6.115 1.00 90.56 185 ILE A C 1
ATOM 1432 O O . ILE A 1 185 ? 6.042 -3.593 -6.423 1.00 90.56 185 ILE A O 1
ATOM 1436 N N . GLY A 1 186 ? 6.973 -1.642 -5.855 1.00 88.94 186 GLY A N 1
ATOM 1437 C CA . GLY A 1 186 ? 8.350 -2.108 -5.940 1.00 88.94 186 GLY A CA 1
ATOM 1438 C C . GLY A 1 186 ? 9.283 -1.244 -5.107 1.00 88.94 186 GLY A C 1
ATOM 1439 O O . GLY A 1 186 ? 8.988 -0.086 -4.805 1.00 88.94 186 GLY A O 1
ATOM 1440 N N . THR A 1 187 ? 10.411 -1.817 -4.701 1.00 91.06 187 THR A N 1
ATOM 1441 C CA . THR A 1 187 ? 11.492 -1.098 -4.020 1.00 91.06 187 THR A CA 1
ATOM 1442 C C . THR A 1 187 ? 12.815 -1.526 -4.637 1.00 91.06 187 THR A C 1
ATOM 1444 O O . THR A 1 187 ? 13.049 -2.718 -4.823 1.00 91.06 187 THR A O 1
ATOM 1447 N N . SER A 1 188 ? 13.662 -0.555 -4.965 1.00 88.38 188 SER A N 1
ATOM 1448 C CA . SER A 1 188 ? 15.018 -0.806 -5.441 1.00 88.38 188 SER A CA 1
ATOM 1449 C C . SER A 1 188 ? 15.836 -1.489 -4.334 1.00 88.38 188 SER A C 1
ATOM 1451 O O . SER A 1 188 ? 15.881 -0.952 -3.223 1.00 88.38 188 SER A O 1
ATOM 1453 N N . PRO A 1 189 ? 16.466 -2.653 -4.588 1.00 88.00 189 PRO A N 1
ATOM 1454 C CA . PRO A 1 189 ? 17.244 -3.369 -3.574 1.00 88.00 189 PRO A CA 1
ATOM 1455 C C . PRO A 1 189 ? 18.420 -2.568 -3.016 1.00 88.00 189 PRO A C 1
ATOM 1457 O O . PRO A 1 189 ? 18.720 -2.664 -1.831 1.00 88.00 189 PRO A O 1
ATOM 1460 N N . ASN A 1 190 ? 19.073 -1.773 -3.866 1.00 83.12 190 ASN A N 1
ATOM 1461 C CA . ASN A 1 190 ? 20.276 -1.014 -3.531 1.00 83.12 190 ASN A CA 1
ATOM 1462 C C . ASN A 1 190 ? 20.124 0.432 -4.016 1.00 83.12 190 ASN A C 1
ATOM 1464 O O . ASN A 1 190 ? 20.677 0.798 -5.058 1.00 83.12 190 ASN A O 1
ATOM 1468 N N . PRO A 1 191 ? 19.332 1.250 -3.305 1.00 80.81 191 PRO A N 1
ATOM 1469 C CA . PRO A 1 191 ? 18.932 2.537 -3.826 1.00 80.81 191 PRO A CA 1
ATOM 1470 C C . PRO A 1 191 ? 20.051 3.567 -3.773 1.00 80.81 191 PRO A C 1
ATOM 1472 O O . PRO A 1 191 ? 20.583 3.849 -2.701 1.00 80.81 191 PRO A O 1
ATOM 1475 N N . ARG A 1 192 ? 20.357 4.201 -4.911 1.00 77.12 192 ARG A N 1
ATOM 1476 C CA . ARG A 1 192 ? 21.306 5.332 -4.944 1.00 77.12 192 ARG A CA 1
ATOM 1477 C C . ARG A 1 192 ? 20.662 6.672 -4.606 1.00 77.12 192 ARG A C 1
ATOM 1479 O O . ARG A 1 192 ? 21.367 7.644 -4.364 1.00 77.12 192 ARG A O 1
ATOM 1486 N N . GLY A 1 193 ? 19.330 6.734 -4.604 1.00 72.38 193 GLY A N 1
ATOM 1487 C CA . GLY A 1 193 ? 18.582 7.977 -4.397 1.00 72.38 193 GLY A CA 1
ATOM 1488 C C . GLY A 1 193 ? 18.593 8.920 -5.607 1.00 72.38 193 GLY A C 1
ATOM 1489 O O . GLY A 1 193 ? 18.103 10.041 -5.499 1.00 72.38 193 GLY A O 1
ATOM 1490 N N . THR A 1 194 ? 19.129 8.481 -6.749 1.00 70.44 194 THR A N 1
ATOM 1491 C CA . THR A 1 194 ? 19.152 9.241 -8.005 1.00 70.44 194 THR A CA 1
ATOM 1492 C C . THR A 1 194 ? 17.903 8.979 -8.845 1.00 70.44 194 THR A C 1
ATOM 1494 O O . THR A 1 194 ? 17.041 8.177 -8.486 1.00 70.44 194 THR A O 1
ATOM 1497 N N . LEU A 1 195 ? 17.779 9.700 -9.960 1.00 65.38 195 LEU A N 1
ATOM 1498 C CA . LEU A 1 195 ? 16.666 9.598 -10.897 1.00 65.38 195 LEU A CA 1
ATOM 1499 C C . LEU A 1 195 ? 16.395 8.140 -11.316 1.00 65.38 195 LEU A C 1
ATOM 1501 O O . LEU A 1 195 ? 17.233 7.504 -11.948 1.00 65.38 195 LEU A O 1
ATOM 1505 N N . VAL A 1 196 ? 15.194 7.644 -11.013 1.00 79.25 196 VAL A N 1
ATOM 1506 C CA . VAL A 1 196 ? 14.709 6.334 -11.465 1.00 79.25 196 VAL A CA 1
ATOM 1507 C C . VAL A 1 196 ? 13.805 6.564 -12.674 1.00 79.25 196 VAL A C 1
ATOM 1509 O O . VAL A 1 196 ? 12.778 7.236 -12.570 1.00 79.25 196 VAL A O 1
ATOM 1512 N N . ARG A 1 197 ? 14.197 6.040 -13.838 1.00 88.31 197 ARG A N 1
ATOM 1513 C CA . ARG A 1 197 ? 13.304 5.902 -15.000 1.00 88.31 197 ARG A CA 1
ATOM 1514 C C . ARG A 1 197 ? 12.539 4.595 -14.860 1.00 88.31 197 ARG A C 1
ATOM 1516 O O . ARG A 1 197 ? 13.110 3.617 -14.383 1.00 88.31 197 ARG A O 1
ATOM 1523 N N . VAL A 1 198 ? 11.267 4.594 -15.240 1.00 93.25 198 VAL A N 1
ATOM 1524 C CA . VAL A 1 198 ? 10.384 3.428 -15.157 1.00 93.25 198 VAL A CA 1
ATOM 1525 C C . VAL A 1 198 ? 9.669 3.247 -16.485 1.00 93.25 198 VAL A C 1
ATOM 1527 O O . VAL A 1 198 ? 9.283 4.235 -17.106 1.00 93.25 198 VAL A O 1
ATOM 1530 N N . ASP A 1 199 ? 9.499 1.999 -16.896 1.00 95.31 199 ASP A N 1
ATOM 1531 C CA . ASP A 1 199 ? 8.692 1.625 -18.051 1.00 95.31 199 ASP A CA 1
ATOM 1532 C C . ASP A 1 199 ? 8.033 0.253 -17.817 1.00 95.31 199 ASP A C 1
ATOM 1534 O O . ASP A 1 199 ? 8.314 -0.421 -16.819 1.00 95.31 199 ASP A O 1
ATOM 1538 N N . PHE A 1 200 ? 7.115 -0.155 -18.688 1.00 95.75 200 PHE A N 1
ATOM 1539 C CA . PHE A 1 200 ? 6.240 -1.302 -18.473 1.00 95.75 200 PHE A CA 1
ATOM 1540 C C . PHE A 1 200 ? 6.065 -2.151 -19.734 1.00 95.75 200 PHE A C 1
ATOM 1542 O O . PHE A 1 200 ? 5.763 -1.638 -20.806 1.00 95.75 200 PHE A O 1
ATOM 1549 N N . ASP A 1 201 ? 6.185 -3.471 -19.580 1.00 96.12 201 ASP A N 1
ATOM 1550 C CA . ASP A 1 201 ? 5.776 -4.447 -20.589 1.00 96.12 201 ASP A CA 1
ATOM 1551 C C . ASP A 1 201 ? 4.335 -4.926 -20.309 1.00 96.12 201 ASP A C 1
ATOM 1553 O O . ASP A 1 201 ? 4.128 -5.750 -19.408 1.00 96.12 201 ASP A O 1
ATOM 1557 N N . PRO A 1 202 ? 3.330 -4.488 -21.092 1.00 93.06 202 PRO A N 1
ATOM 1558 C CA . PRO A 1 202 ? 1.941 -4.900 -20.900 1.00 93.06 202 PRO A CA 1
ATOM 1559 C C . PRO A 1 202 ? 1.658 -6.365 -21.254 1.00 93.06 202 PRO A C 1
ATOM 1561 O O . PRO A 1 202 ? 0.645 -6.901 -20.811 1.00 93.06 202 PRO A O 1
ATOM 1564 N N . LYS A 1 203 ? 2.508 -7.032 -22.045 1.00 92.69 203 LYS A N 1
ATOM 1565 C CA . LYS A 1 203 ? 2.298 -8.428 -22.459 1.00 92.69 203 LYS A CA 1
ATOM 1566 C C . LYS A 1 203 ? 2.710 -9.408 -21.365 1.00 92.69 203 LYS A C 1
ATOM 1568 O O . LYS A 1 203 ? 2.047 -10.424 -21.168 1.00 92.69 203 LYS A O 1
ATOM 1573 N N . SER A 1 204 ? 3.822 -9.129 -20.693 1.00 92.75 204 SER A N 1
ATOM 1574 C CA . SER A 1 204 ? 4.384 -9.992 -19.647 1.00 92.75 204 SER A CA 1
ATOM 1575 C C . SER A 1 204 ? 4.120 -9.490 -18.221 1.00 92.75 204 SER A C 1
ATOM 1577 O O . SER A 1 204 ? 4.375 -10.225 -17.261 1.00 92.75 204 SER A O 1
ATOM 1579 N N . GLU A 1 205 ? 3.570 -8.277 -18.098 1.00 93.81 205 GLU A N 1
ATOM 1580 C CA . GLU A 1 205 ? 3.277 -7.565 -16.851 1.00 93.81 205 GLU A CA 1
ATOM 1581 C C . GLU A 1 205 ? 4.529 -7.281 -16.003 1.00 93.81 205 GLU A C 1
ATOM 1583 O O . GLU A 1 205 ? 4.464 -7.240 -14.769 1.00 93.81 205 GLU A O 1
ATOM 1588 N N . TYR A 1 206 ? 5.682 -7.088 -16.652 1.00 95.56 206 TYR A N 1
ATOM 1589 C CA . TYR A 1 206 ? 6.911 -6.659 -15.988 1.00 95.56 206 TYR A CA 1
ATOM 1590 C C . TYR A 1 206 ? 7.027 -5.136 -15.974 1.00 95.56 206 TYR A C 1
ATOM 1592 O O . TYR A 1 206 ? 6.933 -4.469 -17.000 1.00 95.56 206 TYR A O 1
ATOM 1600 N N . ILE A 1 207 ? 7.302 -4.591 -14.795 1.00 95.19 207 ILE A N 1
ATOM 1601 C CA . ILE A 1 207 ? 7.761 -3.215 -14.621 1.00 95.19 207 ILE A CA 1
ATOM 1602 C C . ILE A 1 207 ? 9.279 -3.230 -14.652 1.00 95.19 207 ILE A C 1
ATOM 1604 O O . ILE A 1 207 ? 9.890 -4.026 -13.939 1.00 95.19 207 ILE A O 1
ATOM 1608 N N . TYR A 1 208 ? 9.871 -2.323 -15.415 1.00 94.44 208 TYR A N 1
ATOM 1609 C CA . TYR A 1 208 ? 11.308 -2.123 -15.500 1.00 94.44 208 TYR A CA 1
ATOM 1610 C C . TYR A 1 208 ? 11.660 -0.778 -14.898 1.00 94.44 208 TYR A C 1
ATOM 1612 O O . TYR A 1 208 ? 10.968 0.211 -15.131 1.00 94.44 208 TYR A O 1
ATOM 1620 N N . TRP A 1 209 ? 12.741 -0.724 -14.134 1.00 92.31 209 TRP A N 1
ATOM 1621 C CA . TRP A 1 209 ? 13.265 0.546 -13.669 1.00 92.31 209 TRP A CA 1
ATOM 1622 C C . TRP A 1 209 ? 14.771 0.529 -13.549 1.00 92.31 209 TRP A C 1
ATOM 1624 O O . TRP A 1 209 ? 15.424 -0.508 -13.441 1.00 92.31 209 TRP A O 1
ATOM 1634 N N . VAL A 1 210 ? 15.304 1.735 -13.545 1.00 88.25 210 VAL A N 1
ATOM 1635 C CA . VAL A 1 210 ? 16.726 1.996 -13.475 1.00 88.25 210 VAL A CA 1
ATOM 1636 C C . VAL A 1 210 ? 17.088 2.531 -12.098 1.00 88.25 210 VAL A C 1
ATOM 1638 O O . VAL A 1 210 ? 16.479 3.485 -11.630 1.00 88.25 210 VAL A O 1
ATOM 1641 N N . ASP A 1 211 ? 18.117 1.959 -11.486 1.00 84.81 211 ASP A N 1
ATOM 1642 C CA . ASP A 1 211 ? 18.827 2.527 -10.338 1.00 84.81 211 ASP A CA 1
ATOM 1643 C C . ASP A 1 211 ? 20.324 2.214 -10.498 1.00 84.81 211 ASP A C 1
ATOM 1645 O O . ASP A 1 211 ? 20.875 2.515 -11.552 1.00 84.81 211 ASP A O 1
ATOM 1649 N N . ASN A 1 212 ? 21.009 1.597 -9.525 1.00 82.44 212 ASN A N 1
ATOM 1650 C CA . ASN A 1 212 ? 22.376 1.075 -9.693 1.00 82.44 212 ASN A CA 1
ATOM 1651 C C . ASN A 1 212 ? 22.504 -0.074 -10.694 1.00 82.44 212 ASN A C 1
ATOM 1653 O O . ASN A 1 212 ? 23.606 -0.330 -11.168 1.00 82.44 212 ASN A O 1
ATOM 1657 N N . ALA A 1 213 ? 21.386 -0.717 -10.998 1.00 86.94 213 ALA A N 1
ATOM 1658 C CA . ALA A 1 213 ? 21.194 -1.786 -11.958 1.00 86.94 213 ALA A CA 1
ATOM 1659 C C . ALA A 1 213 ? 19.930 -1.474 -12.774 1.00 86.94 213 ALA A C 1
ATOM 1661 O O . ALA A 1 213 ? 19.178 -0.550 -12.440 1.00 86.94 213 ALA A O 1
ATOM 1662 N N . ILE A 1 214 ? 19.667 -2.265 -13.813 1.00 90.31 214 ILE A N 1
ATOM 1663 C CA . ILE A 1 214 ? 18.331 -2.295 -14.412 1.00 90.31 214 ILE A CA 1
ATOM 1664 C C . ILE A 1 214 ? 17.575 -3.453 -13.784 1.00 90.31 214 ILE A C 1
ATOM 1666 O O . ILE A 1 214 ? 17.966 -4.609 -13.935 1.00 90.31 214 ILE A O 1
ATOM 1670 N N . TYR A 1 215 ? 16.501 -3.136 -13.075 1.00 91.94 215 TYR A N 1
ATOM 1671 C CA . TYR A 1 215 ? 15.667 -4.106 -12.385 1.00 91.94 215 TYR A CA 1
ATOM 1672 C C . TYR A 1 215 ? 14.364 -4.330 -13.139 1.00 91.94 215 TYR A C 1
ATOM 1674 O O . TYR A 1 215 ? 13.858 -3.435 -13.817 1.00 91.94 215 TYR A O 1
ATOM 1682 N N . ARG A 1 216 ? 13.792 -5.519 -12.957 1.00 94.56 216 ARG A N 1
ATOM 1683 C CA . ARG A 1 216 ? 12.411 -5.818 -13.323 1.00 94.56 216 ARG A CA 1
ATOM 1684 C C . ARG A 1 216 ? 11.650 -6.462 -12.172 1.00 94.56 216 ARG A C 1
ATOM 1686 O O . ARG A 1 216 ? 12.231 -7.195 -11.368 1.00 94.56 216 ARG A O 1
ATOM 1693 N N . LEU A 1 217 ? 10.339 -6.263 -12.145 1.00 94.88 217 LEU A N 1
ATOM 1694 C CA . LEU A 1 217 ? 9.420 -6.915 -11.214 1.00 94.88 217 LEU A CA 1
ATOM 1695 C C . LEU A 1 217 ? 8.114 -7.238 -11.920 1.00 94.88 217 LEU A C 1
ATOM 1697 O O . LEU A 1 217 ? 7.545 -6.372 -12.583 1.00 94.88 217 LEU A O 1
ATOM 1701 N N . LYS A 1 218 ? 7.633 -8.470 -11.768 1.00 94.06 218 LYS A N 1
ATOM 1702 C CA . LYS A 1 218 ? 6.310 -8.831 -12.266 1.00 94.06 218 LYS A CA 1
ATOM 1703 C C . LYS A 1 218 ? 5.244 -8.257 -11.343 1.00 94.06 218 LYS A C 1
ATOM 1705 O O . LYS A 1 218 ? 5.374 -8.351 -10.122 1.00 94.06 218 LYS A O 1
ATOM 1710 N N . LEU A 1 219 ? 4.177 -7.692 -11.899 1.00 89.12 219 LEU A N 1
ATOM 1711 C CA . LEU A 1 219 ? 3.065 -7.193 -11.091 1.00 89.12 219 LEU A CA 1
ATOM 1712 C C . LEU A 1 219 ? 2.527 -8.277 -10.140 1.00 89.12 219 LEU A C 1
ATOM 1714 O O . LEU A 1 219 ? 2.217 -9.395 -10.547 1.00 89.12 219 LEU A O 1
ATOM 1718 N N . GLY A 1 220 ? 2.413 -7.927 -8.857 1.00 83.50 220 GLY A N 1
ATOM 1719 C CA . GLY A 1 220 ? 1.981 -8.830 -7.785 1.00 83.50 220 GLY A CA 1
ATOM 1720 C C . GLY A 1 220 ? 3.107 -9.625 -7.114 1.00 83.50 220 GLY A C 1
ATOM 1721 O O 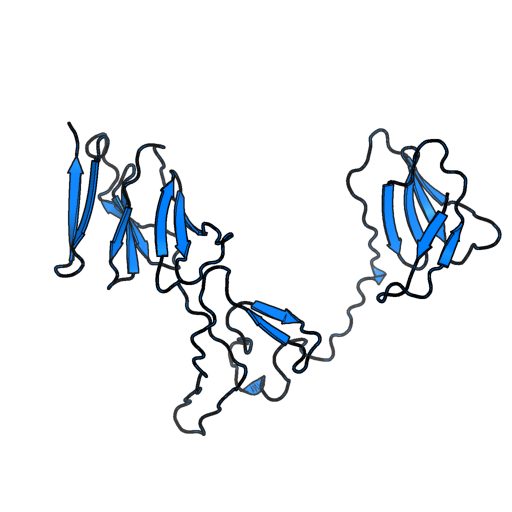. GLY A 1 220 ? 2.884 -10.200 -6.047 1.00 83.50 220 GLY A O 1
ATOM 1722 N N . GLU A 1 221 ? 4.317 -9.633 -7.677 1.00 89.75 221 GLU A N 1
ATOM 1723 C CA . GLU A 1 221 ? 5.500 -10.156 -6.996 1.00 89.75 221 GLU A CA 1
ATOM 1724 C C . GLU A 1 221 ? 6.097 -9.113 -6.043 1.00 89.75 221 GLU A C 1
ATOM 1726 O O . GLU A 1 221 ? 5.783 -7.924 -6.090 1.00 89.75 221 GLU A O 1
ATOM 1731 N N . ARG A 1 222 ? 6.961 -9.570 -5.131 1.00 85.12 222 ARG A N 1
ATOM 1732 C CA . ARG A 1 222 ? 7.594 -8.712 -4.113 1.00 85.12 222 ARG A CA 1
ATOM 1733 C C . ARG A 1 222 ? 9.082 -8.498 -4.336 1.00 85.12 222 ARG A C 1
ATOM 1735 O O . ARG A 1 222 ? 9.635 -7.527 -3.828 1.00 85.12 222 ARG A O 1
ATOM 1742 N N . THR A 1 223 ? 9.721 -9.415 -5.054 1.00 89.94 223 THR A N 1
ATOM 1743 C CA . THR A 1 223 ? 11.175 -9.465 -5.162 1.00 89.94 223 THR A CA 1
ATOM 1744 C C . THR A 1 223 ? 11.590 -9.087 -6.576 1.00 89.94 223 THR A C 1
ATOM 1746 O O . THR A 1 223 ? 11.287 -9.831 -7.508 1.00 89.94 223 THR A O 1
ATOM 1749 N N . PRO A 1 224 ? 12.268 -7.945 -6.763 1.00 92.31 224 PRO A N 1
ATOM 1750 C CA . PRO A 1 224 ? 12.786 -7.576 -8.068 1.00 92.31 224 PRO A CA 1
ATOM 1751 C C . PRO A 1 224 ? 13.966 -8.456 -8.470 1.00 92.31 224 PRO A C 1
ATOM 1753 O O . PRO A 1 224 ? 14.707 -8.961 -7.628 1.00 92.31 224 PRO A O 1
ATOM 1756 N N . THR A 1 225 ? 14.170 -8.580 -9.777 1.00 93.06 225 THR A N 1
ATOM 1757 C CA . THR A 1 225 ? 15.321 -9.268 -10.372 1.00 93.06 225 THR A CA 1
ATOM 1758 C C . THR A 1 225 ? 16.149 -8.277 -11.179 1.00 93.06 225 THR A C 1
ATOM 1760 O O . THR A 1 225 ? 15.586 -7.422 -11.863 1.00 93.06 225 THR A O 1
ATOM 1763 N N . ALA A 1 226 ? 17.477 -8.360 -11.085 1.00 91.19 226 ALA A N 1
ATOM 1764 C CA . ALA A 1 226 ? 18.363 -7.582 -11.942 1.00 91.19 226 ALA A CA 1
ATOM 1765 C C . ALA A 1 226 ? 18.360 -8.189 -13.352 1.00 91.19 226 ALA A C 1
ATOM 1767 O O . ALA A 1 226 ? 18.506 -9.397 -13.527 1.00 91.19 226 ALA A O 1
ATOM 1768 N N . VAL A 1 227 ? 18.133 -7.345 -14.353 1.00 91.31 227 VAL A N 1
ATOM 1769 C CA . VAL A 1 227 ? 18.283 -7.675 -15.777 1.00 91.31 227 VAL A CA 1
ATOM 1770 C C . VAL A 1 227 ? 19.682 -7.294 -16.240 1.00 91.31 227 VAL A C 1
ATOM 1772 O O . VAL A 1 227 ? 20.319 -8.036 -16.980 1.00 91.31 227 VAL A O 1
ATOM 1775 N N . ILE A 1 228 ? 20.162 -6.143 -15.771 1.00 88.19 228 ILE A N 1
ATOM 1776 C CA . ILE A 1 228 ? 21.549 -5.715 -15.912 1.00 88.19 228 ILE A CA 1
ATOM 1777 C C . ILE A 1 228 ? 22.095 -5.530 -14.509 1.00 88.19 228 ILE A C 1
ATOM 1779 O O . ILE A 1 228 ? 21.519 -4.775 -13.723 1.00 88.19 228 ILE A O 1
ATOM 1783 N N . GLU A 1 229 ? 23.187 -6.229 -14.217 1.00 85.56 229 GLU A N 1
ATOM 1784 C CA . GLU A 1 229 ? 23.838 -6.202 -12.913 1.00 85.56 229 GLU A CA 1
ATOM 1785 C C . GLU A 1 229 ? 24.370 -4.807 -12.558 1.00 85.56 229 GLU A C 1
ATOM 1787 O O . GLU A 1 229 ? 24.655 -3.994 -13.449 1.00 85.56 229 GLU A O 1
ATOM 1792 N N . PRO A 1 230 ? 24.530 -4.510 -11.256 1.00 73.81 230 PRO A N 1
ATOM 1793 C CA . PRO A 1 230 ? 25.099 -3.253 -10.822 1.00 73.81 230 PRO A CA 1
ATOM 1794 C C . PRO A 1 230 ? 26.475 -3.020 -11.441 1.00 73.81 230 PRO A C 1
ATOM 1796 O O . PRO A 1 230 ? 27.376 -3.849 -11.323 1.00 73.81 230 PRO A O 1
ATOM 1799 N N . THR A 1 231 ? 26.655 -1.870 -12.081 1.00 67.88 231 THR A N 1
ATOM 1800 C CA . THR A 1 231 ? 27.949 -1.487 -12.654 1.00 67.88 231 THR A CA 1
ATOM 1801 C C . THR A 1 231 ? 28.605 -0.401 -11.808 1.00 67.88 231 THR A C 1
ATOM 1803 O O . THR A 1 231 ? 27.941 0.516 -11.316 1.00 67.88 231 THR A O 1
ATOM 1806 N N . ASN A 1 232 ? 29.932 -0.469 -11.674 1.00 63.28 232 ASN A N 1
ATOM 1807 C CA . ASN A 1 232 ? 30.764 0.512 -10.963 1.00 63.28 232 ASN A CA 1
ATOM 1808 C C . ASN A 1 232 ? 30.889 1.841 -11.736 1.00 63.28 232 ASN A C 1
ATOM 1810 O O . ASN A 1 232 ? 31.993 2.319 -11.966 1.00 63.28 232 ASN A O 1
ATOM 1814 N N . GLY A 1 233 ? 29.782 2.424 -12.200 1.00 59.06 233 GLY A N 1
ATOM 1815 C CA . GLY A 1 233 ? 29.805 3.719 -12.883 1.00 59.06 233 GLY A CA 1
ATOM 1816 C C . GLY A 1 233 ? 28.980 3.815 -14.155 1.00 59.06 233 GLY A C 1
ATOM 1817 O O . GLY A 1 233 ? 28.406 4.862 -14.416 1.00 59.06 233 GLY A O 1
ATOM 1818 N N . ALA A 1 234 ? 28.853 2.731 -14.921 1.00 59.59 234 ALA A N 1
ATOM 1819 C CA . ALA A 1 234 ? 28.290 2.800 -16.275 1.00 59.59 234 ALA A CA 1
ATOM 1820 C C . ALA A 1 234 ? 26.799 3.182 -16.311 1.00 59.59 234 ALA A C 1
ATOM 1822 O O . ALA A 1 234 ? 26.329 3.769 -17.277 1.00 59.59 234 ALA A O 1
ATOM 1823 N N . LEU A 1 235 ? 26.060 2.885 -15.242 1.00 62.09 235 LEU A N 1
ATOM 1824 C CA . LEU A 1 235 ? 24.653 3.264 -15.096 1.00 62.09 235 LEU A CA 1
ATOM 1825 C C . LEU A 1 235 ? 24.480 4.567 -14.280 1.00 62.09 235 LEU A C 1
ATOM 1827 O O . LEU A 1 235 ? 23.372 4.850 -13.837 1.00 62.09 235 LEU A O 1
ATOM 1831 N N . GLN A 1 236 ? 25.543 5.330 -13.969 1.00 58.94 236 GLN A N 1
ATOM 1832 C CA . GLN A 1 236 ? 25.464 6.523 -13.095 1.00 58.94 236 GLN A CA 1
ATOM 1833 C C . GLN A 1 236 ? 24.661 7.686 -13.692 1.00 58.94 236 GLN A C 1
ATOM 1835 O O . GLN A 1 236 ? 24.091 8.466 -12.934 1.00 58.94 236 GLN A O 1
ATOM 1840 N N . THR A 1 237 ? 24.568 7.773 -15.013 1.00 63.53 237 THR A N 1
ATOM 1841 C CA . THR A 1 237 ? 23.987 8.911 -15.733 1.00 63.53 237 THR A CA 1
ATOM 1842 C C . THR A 1 237 ? 22.812 8.479 -16.603 1.00 63.53 237 THR A C 1
ATOM 1844 O O . THR A 1 237 ? 22.710 8.853 -17.756 1.00 63.53 237 THR A O 1
ATOM 1847 N N . LEU A 1 238 ? 21.919 7.615 -16.125 1.00 72.44 238 LEU A N 1
ATOM 1848 C CA . LEU A 1 238 ? 20.828 7.148 -16.984 1.00 72.44 238 LEU A CA 1
ATOM 1849 C C . LEU A 1 238 ? 19.720 8.190 -17.141 1.00 72.44 238 LEU A C 1
ATOM 1851 O O . LEU A 1 238 ? 19.034 8.550 -16.184 1.00 72.44 238 LEU A O 1
ATOM 1855 N N . ASP A 1 239 ? 19.512 8.604 -18.388 1.00 74.00 239 ASP A N 1
ATOM 1856 C CA . ASP A 1 239 ? 18.558 9.645 -18.760 1.00 74.00 239 ASP A CA 1
ATOM 1857 C C . ASP A 1 239 ? 17.244 9.089 -19.309 1.00 74.00 239 ASP A C 1
ATOM 1859 O O . ASP A 1 239 ? 16.222 9.778 -19.245 1.00 74.00 239 ASP A O 1
ATOM 1863 N N . GLY A 1 240 ? 17.237 7.845 -19.794 1.00 84.94 240 GLY A N 1
ATOM 1864 C CA . GLY A 1 240 ? 16.087 7.231 -20.455 1.00 84.94 240 GLY A CA 1
ATOM 1865 C C . GLY A 1 240 ? 16.053 5.709 -20.320 1.00 84.94 240 GLY A C 1
ATOM 1866 O O . GLY A 1 240 ? 17.093 5.055 -20.248 1.00 84.94 240 GLY A O 1
ATOM 1867 N N . LEU A 1 241 ? 14.837 5.163 -20.287 1.00 91.56 241 LEU A N 1
ATOM 1868 C CA . LEU A 1 241 ? 14.517 3.736 -20.318 1.00 91.56 241 LEU A CA 1
ATOM 1869 C C . LEU A 1 241 ? 13.300 3.565 -21.231 1.00 91.56 241 LEU A C 1
ATOM 1871 O O . LEU A 1 241 ? 12.349 4.333 -21.094 1.00 91.56 241 LEU A O 1
ATOM 1875 N N . ALA A 1 242 ? 13.349 2.595 -22.138 1.00 94.69 242 ALA A N 1
ATOM 1876 C CA . ALA A 1 242 ? 12.249 2.263 -23.031 1.00 94.69 242 ALA A CA 1
ATOM 1877 C C . ALA A 1 242 ? 12.138 0.743 -23.228 1.00 94.69 242 ALA A C 1
ATOM 1879 O O . ALA A 1 242 ? 13.136 0.064 -23.485 1.00 94.69 242 ALA A O 1
ATOM 1880 N N . VAL A 1 243 ? 10.922 0.217 -23.130 1.00 96.31 243 VAL A N 1
ATOM 1881 C CA . VAL A 1 243 ? 10.571 -1.191 -23.331 1.00 96.31 243 VAL A CA 1
ATOM 1882 C C . VAL A 1 243 ? 9.831 -1.337 -24.656 1.00 96.31 243 VAL A C 1
ATOM 1884 O O . VAL A 1 243 ? 8.767 -0.758 -24.856 1.00 96.31 243 VAL A O 1
ATOM 1887 N N . ASP A 1 244 ? 10.359 -2.166 -25.553 1.00 96.31 244 ASP A N 1
ATOM 1888 C CA . ASP A 1 244 ? 9.659 -2.591 -26.763 1.00 96.31 244 ASP A CA 1
ATOM 1889 C C . ASP A 1 244 ? 9.071 -3.986 -26.541 1.00 96.31 244 ASP A C 1
ATOM 1891 O O . ASP A 1 244 ? 9.731 -5.013 -26.722 1.00 96.31 244 ASP A O 1
ATOM 1895 N N . TRP A 1 245 ? 7.805 -4.020 -26.126 1.00 94.88 245 TRP A N 1
ATOM 1896 C CA . TRP A 1 245 ? 7.080 -5.257 -25.828 1.00 94.88 245 TRP A CA 1
ATOM 1897 C C . TRP A 1 245 ? 6.696 -6.066 -27.078 1.00 94.88 245 TRP A C 1
ATOM 1899 O O . TRP A 1 245 ? 6.246 -7.209 -26.953 1.00 94.88 245 TRP A O 1
ATOM 1909 N N . ILE A 1 246 ? 6.834 -5.499 -28.284 1.00 93.81 246 ILE A N 1
ATOM 1910 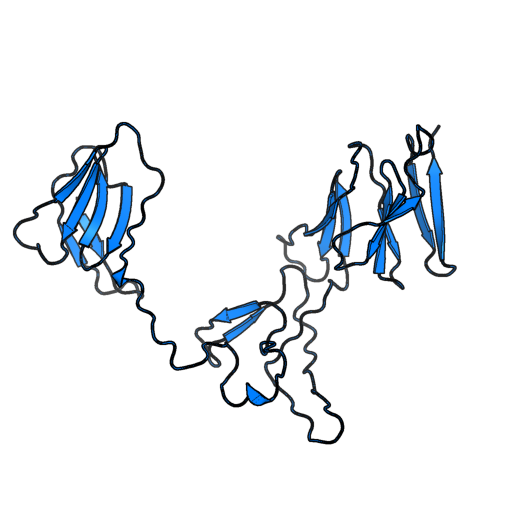C CA . ILE A 1 246 ? 6.485 -6.190 -29.531 1.00 93.81 246 ILE A CA 1
ATOM 1911 C C . ILE A 1 246 ? 7.588 -7.185 -29.879 1.00 93.81 246 ILE A C 1
ATOM 1913 O O . ILE A 1 246 ? 7.303 -8.369 -30.077 1.00 93.81 246 ILE A O 1
ATOM 1917 N N . VAL A 1 247 ? 8.838 -6.717 -29.919 1.00 95.19 247 VAL A N 1
ATOM 1918 C CA . VAL A 1 247 ? 10.004 -7.566 -30.228 1.00 95.19 247 VAL A CA 1
ATOM 1919 C C . VAL A 1 247 ? 10.734 -8.077 -28.985 1.00 95.19 247 VAL A C 1
ATOM 1921 O O . VAL A 1 247 ? 11.548 -8.988 -29.101 1.00 95.19 247 VAL A O 1
ATOM 1924 N N . GLY A 1 248 ? 10.416 -7.555 -27.797 1.00 92.44 248 GLY A N 1
ATOM 1925 C CA . GLY A 1 248 ? 10.998 -7.996 -26.527 1.00 92.44 248 GLY A CA 1
ATOM 1926 C C . GLY A 1 248 ? 12.368 -7.386 -26.230 1.00 92.44 248 GLY A C 1
ATOM 1927 O O . GLY A 1 248 ? 13.198 -8.036 -25.596 1.00 92.44 248 GLY A O 1
ATOM 1928 N N . ASN A 1 249 ? 12.608 -6.152 -26.683 1.00 94.94 249 ASN A N 1
ATOM 1929 C CA . ASN A 1 249 ? 13.876 -5.450 -26.492 1.00 94.94 249 ASN A CA 1
ATOM 1930 C C . ASN A 1 249 ? 13.773 -4.387 -25.393 1.00 94.94 249 ASN A C 1
ATOM 1932 O O . ASN A 1 249 ? 12.731 -3.762 -25.199 1.00 94.94 249 ASN A O 1
ATOM 1936 N N . LEU A 1 250 ? 14.890 -4.158 -24.702 1.00 94.00 250 LEU A N 1
ATOM 1937 C CA . LEU A 1 250 ? 15.030 -3.129 -23.678 1.00 94.00 250 LEU A CA 1
ATOM 1938 C C . LEU A 1 250 ? 16.108 -2.134 -24.106 1.00 94.00 250 LEU A C 1
ATOM 1940 O O . LEU A 1 250 ? 17.234 -2.535 -24.397 1.00 94.00 250 LEU A O 1
ATOM 1944 N N . TYR A 1 251 ? 15.769 -0.850 -24.111 1.00 92.12 251 TYR A N 1
ATOM 1945 C CA . TYR A 1 251 ? 16.661 0.237 -24.500 1.00 92.12 251 TYR A CA 1
ATOM 1946 C C . TYR A 1 251 ? 16.858 1.191 -23.325 1.00 92.12 251 TYR A C 1
ATOM 1948 O O . TYR A 1 251 ? 15.926 1.485 -22.578 1.00 92.12 251 TYR A O 1
ATOM 1956 N N . TRP A 1 252 ? 18.071 1.705 -23.165 1.00 89.44 252 TRP A N 1
ATOM 1957 C CA . TRP A 1 252 ? 18.388 2.713 -22.160 1.00 89.44 252 TRP A CA 1
ATOM 1958 C C . TRP A 1 252 ? 19.428 3.683 -22.712 1.00 89.44 252 TRP A C 1
ATOM 1960 O O . TRP A 1 252 ? 20.242 3.318 -23.560 1.00 89.44 252 TRP A O 1
ATOM 1970 N N . SER A 1 253 ? 19.400 4.921 -22.230 1.00 85.81 253 SER A N 1
ATOM 1971 C CA . SER A 1 253 ? 20.364 5.951 -22.615 1.00 85.81 253 SER A CA 1
ATOM 1972 C C . SER A 1 253 ? 21.138 6.436 -21.401 1.00 85.81 253 SER A C 1
ATOM 1974 O O . SER A 1 253 ? 20.550 6.759 -20.368 1.00 85.81 253 SER A O 1
ATOM 1976 N N . THR A 1 254 ? 22.454 6.522 -21.546 1.00 77.00 254 THR A N 1
ATOM 1977 C CA . THR A 1 254 ? 23.353 7.160 -20.583 1.00 77.00 254 THR A CA 1
ATOM 1978 C C . THR A 1 254 ? 23.648 8.584 -21.055 1.00 77.00 254 THR A C 1
ATOM 1980 O O . THR A 1 254 ? 24.123 8.768 -22.175 1.00 77.00 254 THR A O 1
ATOM 1983 N N . GLY A 1 255 ? 23.370 9.579 -20.225 1.00 66.31 255 GLY A N 1
ATOM 1984 C CA . GLY A 1 255 ? 23.923 10.922 -20.318 1.00 66.31 255 GLY A CA 1
ATOM 1985 C C . GLY A 1 255 ? 25.433 10.908 -20.097 1.00 66.31 255 GLY A C 1
ATOM 1986 O O . GLY A 1 255 ? 25.965 10.043 -19.401 1.00 66.31 255 GLY A O 1
ATOM 1987 N N . GLY A 1 256 ? 26.135 11.826 -20.749 1.00 53.19 256 GLY A N 1
ATOM 1988 C CA . GLY A 1 256 ? 27.557 12.081 -20.502 1.00 53.19 256 GLY A CA 1
ATOM 1989 C C . GLY A 1 256 ? 27.758 12.964 -19.285 1.00 53.19 256 GLY A C 1
ATOM 1990 O O . GLY A 1 256 ? 26.914 13.866 -19.084 1.00 53.19 256 GLY A O 1
#

Sequence (256 aa):
NRFGCCNFQGGDVTYIPTPDFGPDRPQLLTAFGGRIFFFSDMSISSVSEKDKISLSTKVHRRFGHQLYAAMVFSGADRIQIPMKGNFTCVPEKFRHLTNAGETGCNFLCLNSPSKPQYTCTCPTGISSSKTLSSSISMKGESQISLSHSYMCPKNPEKFLLVARPPKIFMLSLDKQLTDSPLWPIGTSPNPRGTLVRVDFDPKSEYIYWVDNAIYRLKLGERTPTAVIEPTNGALQTLDGLAVDWIVGNLYWSTGG

pLDDT: mean 73.38, std 16.72, range [37.06, 96.31]

InterPro domains:
  IPR011042 Six-bladed beta-propeller, TolB-like [G3DSA:2.120.10.30] (1-138)
  IPR011042 Six-bladed beta-propeller, TolB-like [G3DSA:2.120.10.30] (145-256)

Foldseek 3Di:
DWDWDAPPVRPPIDTQDAPDLPPWDWDEWEDDPQKIWTDGPQFIWIFGVPPRPDTDIHTDDGHPDDDDYDYDDDPVVPPPVVCPDDPALDDPVCQVVDPPPQGLENDDWAQDPDPVRIAHDDPQQFDQPPPPQPQPDDPPDDGDRDVHRGYTDLDHPDWDWDDQPQFIWIFHPNDPPVCGDTHGFAGHPDAPRDDKAWDAQPVQQWIWIDGQAIWIDHGPDYDIDGPGDRDPPPRVAWDDWDADNVVGDIDTDGDD

Organism: Hymenolepis diminuta (NCBI:txid6216)

Secondary structure (DSSP, 8-state):
-EEEE--TTS-S-EEEE----TTSPPEEEEEETTEEEEEETTEEEEEETT-SSS---EEEEE-SS--S------GGG-------S---SS-GGGGGG-TT---SBSSEEEE-SSTTSEEEE--TTS-TT-----EE--TTS--EE-TT-B---SS-SSEEEEEETTEEEEEE-SS--TT---EEEEE-SS---SPPPEEEETTTTEEEEESSSEEEEETT-S--EEEE---SSTTTTEEEEEEETTTTEEEEEE--